Protein AF-0000000077104329 (afdb_homodimer)

Organism: NCBI:txid679189

Structure (mmCIF, N/CA/C/O backbone):
data_AF-0000000077104329-model_v1
#
loop_
_entity.id
_entity.type
_entity.pdbx_description
1 polymer '8-oxo-dGTP diphosphatase'
#
loop_
_atom_site.group_PDB
_atom_site.id
_atom_site.type_symbol
_atom_site.label_atom_id
_atom_site.label_alt_id
_atom_site.label_comp_id
_atom_site.label_asym_id
_atom_site.label_entity_id
_atom_site.label_seq_id
_atom_site.pdbx_PDB_ins_code
_atom_site.Cartn_x
_atom_site.Cartn_y
_atom_site.Cartn_z
_atom_site.occupancy
_atom_site.B_iso_or_equiv
_atom_site.auth_seq_id
_atom_site.auth_comp_id
_atom_site.auth_asym_id
_atom_site.auth_atom_id
_atom_site.pdbx_PDB_model_num
ATOM 1 N N . MET A 1 1 ? 31.266 -14.523 -7.828 1 44.5 1 MET A N 1
ATOM 2 C CA . MET A 1 1 ? 30.188 -14.102 -8.719 1 44.5 1 MET A CA 1
ATOM 3 C C . MET A 1 1 ? 28.969 -13.648 -7.918 1 44.5 1 MET A C 1
ATOM 5 O O . MET A 1 1 ? 28.516 -14.352 -7.02 1 44.5 1 MET A O 1
ATOM 9 N N . LYS A 1 2 ? 28.75 -12.43 -7.82 1 55.38 2 LYS A N 1
ATOM 10 C CA . LYS A 1 2 ? 27.672 -11.914 -6.992 1 55.38 2 LYS A CA 1
ATOM 11 C C . LYS A 1 2 ? 26.344 -12.602 -7.32 1 55.38 2 LYS A C 1
ATOM 13 O O . LYS A 1 2 ? 25.922 -12.625 -8.484 1 55.38 2 LYS A O 1
ATOM 18 N N . THR A 1 3 ? 25.938 -13.648 -6.594 1 67.44 3 THR A N 1
ATOM 19 C CA . THR A 1 3 ? 24.719 -14.391 -6.883 1 67.44 3 THR A CA 1
ATOM 20 C C . THR A 1 3 ? 23.547 -13.438 -7.051 1 67.44 3 THR A C 1
ATOM 22 O O . THR A 1 3 ? 23.297 -12.578 -6.203 1 67.44 3 THR A O 1
ATOM 25 N N . GLU A 1 4 ? 22.984 -13.367 -8.242 1 84.19 4 GLU A N 1
ATOM 26 C CA . GLU A 1 4 ? 21.875 -12.508 -8.609 1 84.19 4 GLU A CA 1
ATOM 27 C C . GLU A 1 4 ? 20.594 -12.906 -7.863 1 84.19 4 GLU A C 1
ATOM 29 O O . GLU A 1 4 ? 20.297 -14.094 -7.734 1 84.19 4 GLU A O 1
ATOM 34 N N . VAL A 1 5 ? 20.047 -12.016 -7.066 1 88.69 5 VAL A N 1
ATOM 35 C CA . VAL A 1 5 ? 18.812 -12.297 -6.348 1 88.69 5 VAL A CA 1
ATOM 36 C C . VAL A 1 5 ? 17.625 -11.75 -7.141 1 88.69 5 VAL A C 1
ATOM 38 O O . VAL A 1 5 ? 17.578 -10.562 -7.465 1 88.69 5 VAL A O 1
ATOM 41 N N . THR A 1 6 ? 16.781 -12.633 -7.57 1 94 6 THR A N 1
ATOM 42 C CA . THR A 1 6 ? 15.508 -12.242 -8.164 1 94 6 THR A CA 1
ATOM 43 C C . THR A 1 6 ? 14.469 -11.969 -7.086 1 94 6 THR A C 1
ATOM 45 O O . THR A 1 6 ? 14.195 -12.828 -6.246 1 94 6 THR A O 1
ATOM 48 N N . ARG A 1 7 ? 13.914 -10.734 -7.051 1 96.25 7 ARG A N 1
ATOM 49 C CA . ARG A 1 7 ? 12.898 -10.359 -6.074 1 96.25 7 ARG A CA 1
ATOM 50 C C . ARG A 1 7 ? 11.5 -10.508 -6.664 1 96.25 7 ARG A C 1
ATOM 52 O O . ARG A 1 7 ? 11.227 -10.023 -7.762 1 96.25 7 ARG A O 1
ATOM 59 N N . VAL A 1 8 ? 10.688 -11.258 -5.953 1 96.88 8 VAL A N 1
ATOM 60 C CA . VAL A 1 8 ? 9.297 -11.469 -6.328 1 96.88 8 VAL A CA 1
ATOM 61 C C . VAL A 1 8 ? 8.383 -11.023 -5.188 1 96.88 8 VAL A C 1
ATOM 63 O O . VAL A 1 8 ? 8.695 -11.219 -4.016 1 96.88 8 VAL A O 1
ATOM 66 N N . VAL A 1 9 ? 7.281 -10.359 -5.578 1 98.12 9 VAL A N 1
ATOM 67 C CA . VAL A 1 9 ? 6.328 -9.906 -4.57 1 98.12 9 VAL A CA 1
ATOM 68 C C . VAL A 1 9 ? 4.973 -10.57 -4.809 1 98.12 9 VAL A C 1
ATOM 70 O O . VAL A 1 9 ? 4.609 -10.867 -5.949 1 98.12 9 VAL A O 1
ATOM 73 N N . ALA A 1 10 ? 4.309 -10.82 -3.697 1 97.75 10 ALA A N 1
ATOM 74 C CA . ALA A 1 10 ? 2.977 -11.422 -3.723 1 97.75 10 ALA A CA 1
ATOM 75 C C . ALA A 1 10 ? 1.981 -10.594 -2.92 1 97.75 10 ALA A C 1
ATOM 77 O O . ALA A 1 10 ? 2.297 -10.117 -1.823 1 97.75 10 ALA A O 1
ATOM 78 N N . ALA A 1 11 ? 0.843 -10.352 -3.504 1 98.44 11 ALA A N 1
ATOM 79 C CA . ALA A 1 11 ? -0.249 -9.664 -2.82 1 98.44 11 ALA A CA 1
ATOM 80 C C . ALA A 1 11 ? -1.206 -10.664 -2.174 1 98.44 11 ALA A C 1
ATOM 82 O O . ALA A 1 11 ? -1.9 -11.406 -2.869 1 98.44 11 ALA A O 1
ATOM 83 N N . VAL A 1 12 ? -1.239 -10.68 -0.906 1 97.56 12 VAL A N 1
ATOM 84 C CA . VAL A 1 12 ? -2.256 -11.422 -0.172 1 97.56 12 VAL A CA 1
ATOM 85 C C . VAL A 1 12 ? -3.453 -10.523 0.116 1 97.56 12 VAL A C 1
ATOM 87 O O . VAL A 1 12 ? -3.494 -9.844 1.145 1 97.56 12 VAL A O 1
ATOM 90 N N . VAL A 1 13 ? -4.395 -10.539 -0.82 1 98.31 13 VAL A N 1
ATOM 91 C CA . VAL A 1 13 ? -5.527 -9.617 -0.768 1 98.31 13 VAL A CA 1
ATOM 92 C C . VAL A 1 13 ? -6.617 -10.195 0.13 1 98.31 13 VAL A C 1
ATOM 94 O O . VAL A 1 13 ? -7.117 -11.297 -0.116 1 98.31 13 VAL A O 1
ATOM 97 N N . GLN A 1 14 ? -6.898 -9.422 1.089 1 97.38 14 GLN A N 1
ATOM 98 C CA . GLN A 1 14 ? -7.895 -9.859 2.064 1 97.38 14 GLN A CA 1
ATOM 99 C C . GLN A 1 14 ? -9.195 -9.078 1.907 1 97.38 14 GLN A C 1
ATOM 101 O O . GLN A 1 14 ? -9.18 -7.867 1.676 1 97.38 14 GLN A O 1
ATOM 106 N N . ARG A 1 15 ? -10.312 -9.719 1.926 1 96.31 15 ARG A N 1
ATOM 107 C CA . ARG A 1 15 ? -11.664 -9.18 2.012 1 96.31 15 ARG A CA 1
ATOM 108 C C . ARG A 1 15 ? -12.477 -9.906 3.082 1 96.31 15 ARG A C 1
ATOM 110 O O . ARG A 1 15 ? -12.883 -11.055 2.887 1 96.31 15 ARG A O 1
ATOM 117 N N . GLY A 1 16 ? -12.711 -9.117 4.16 1 93.56 16 GLY A N 1
ATOM 118 C CA . GLY A 1 16 ? -13.266 -9.828 5.297 1 93.56 16 GLY A CA 1
ATOM 119 C C . GLY A 1 16 ? -12.344 -10.914 5.824 1 93.56 16 GLY A C 1
ATOM 120 O O . GLY A 1 16 ? -11.188 -10.648 6.156 1 93.56 16 GLY A O 1
ATOM 121 N N . LYS A 1 17 ? -12.883 -12.133 5.875 1 94.5 17 LYS A N 1
ATOM 122 C CA . LYS A 1 17 ? -12.078 -13.234 6.387 1 94.5 17 LYS A CA 1
ATOM 123 C C . LYS A 1 17 ? -11.602 -14.141 5.254 1 94.5 17 LYS A C 1
ATOM 125 O O . LYS A 1 17 ? -11.219 -15.289 5.488 1 94.5 17 LYS A O 1
ATOM 130 N N . ARG A 1 18 ? -11.625 -13.648 4.102 1 97.19 18 ARG A N 1
ATOM 131 C CA . ARG A 1 18 ? -11.25 -14.461 2.949 1 97.19 18 ARG A CA 1
ATOM 132 C C . ARG A 1 18 ? -10.078 -13.836 2.199 1 97.19 18 ARG A C 1
ATOM 134 O O . ARG A 1 18 ? -9.875 -12.625 2.256 1 97.19 18 ARG A O 1
ATOM 141 N N . TYR A 1 19 ? -9.414 -14.656 1.475 1 97.94 19 TYR A N 1
ATOM 142 C CA . TYR A 1 19 ? -8.227 -14.258 0.732 1 97.94 19 TYR A CA 1
ATOM 143 C C . TYR A 1 19 ? -8.344 -14.648 -0.736 1 97.94 19 TYR A C 1
ATOM 145 O O . TYR A 1 19 ? -8.844 -15.727 -1.059 1 97.94 19 TYR A O 1
ATOM 153 N N . LEU A 1 20 ? -7.805 -13.781 -1.564 1 98.25 20 LEU A N 1
ATOM 154 C CA . LEU A 1 20 ? -7.879 -13.984 -3.006 1 98.25 20 LEU A CA 1
ATOM 155 C C . LEU A 1 20 ? -6.805 -14.969 -3.467 1 98.25 20 LEU A C 1
ATOM 157 O O . LEU A 1 20 ? -5.625 -14.805 -3.146 1 98.25 20 LEU A O 1
ATOM 161 N N . CYS A 1 21 ? -7.234 -16.031 -4.156 1 97.81 21 CYS A N 1
ATOM 162 C CA . CYS A 1 21 ? -6.359 -17.016 -4.777 1 97.81 21 CYS A CA 1
ATOM 163 C C . CYS A 1 21 ? -6.555 -17.031 -6.289 1 97.81 21 CYS A C 1
ATOM 165 O O . CYS A 1 21 ? -7.688 -17.109 -6.773 1 97.81 21 CYS A O 1
ATOM 167 N N . MET A 1 22 ? -5.441 -17.016 -7.012 1 97 22 MET A N 1
ATOM 168 C CA . MET A 1 22 ? -5.508 -17 -8.469 1 97 22 MET A CA 1
ATOM 169 C C . MET A 1 22 ? -4.941 -18.297 -9.055 1 97 22 MET A C 1
ATOM 171 O O . MET A 1 22 ? -3.99 -18.859 -8.516 1 97 22 MET A O 1
ATOM 175 N N . GLN A 1 23 ? -5.574 -18.656 -10.172 1 95.12 23 GLN A N 1
ATOM 176 C CA . GLN A 1 23 ? -5.094 -19.844 -10.844 1 95.12 23 GLN A CA 1
ATOM 177 C C . GLN A 1 23 ? -4.379 -19.5 -12.148 1 95.12 23 GLN A C 1
ATOM 179 O O . GLN A 1 23 ? -4.953 -18.844 -13.016 1 95.12 23 GLN A O 1
ATOM 184 N N . ARG A 1 24 ? -3.193 -19.953 -12.203 1 88.75 24 ARG A N 1
ATOM 185 C CA . ARG A 1 24 ? -2.395 -19.688 -13.391 1 88.75 24 ARG A CA 1
ATOM 186 C C . ARG A 1 24 ? -2.898 -20.5 -14.586 1 88.75 24 ARG A C 1
ATOM 188 O O . ARG A 1 24 ? -3.33 -21.641 -14.43 1 88.75 24 ARG A O 1
ATOM 195 N N . GLY A 1 25 ? -2.975 -19.766 -15.781 1 78.56 25 GLY A N 1
ATOM 196 C CA . GLY A 1 25 ? -3.395 -20.453 -16.984 1 78.56 25 GLY A CA 1
ATOM 197 C C . GLY A 1 25 ? -2.408 -21.516 -17.453 1 78.56 25 GLY A C 1
ATOM 198 O O . GLY A 1 25 ? -1.332 -21.656 -16.859 1 78.56 25 GLY A O 1
ATOM 199 N N . ARG A 1 26 ? -2.996 -22.438 -18.375 1 62.31 26 ARG A N 1
ATOM 200 C CA . ARG A 1 26 ? -2.234 -23.547 -18.938 1 62.31 26 ARG A CA 1
ATOM 201 C C . ARG A 1 26 ? -1.022 -23.031 -19.719 1 62.31 26 ARG A C 1
ATOM 203 O O . ARG A 1 26 ? -1.14 -22.125 -20.531 1 62.31 26 ARG A O 1
ATOM 210 N N . SER A 1 27 ? 0.159 -22.906 -19 1 55.34 27 SER A N 1
ATOM 211 C CA . SER A 1 27 ? 1.287 -22.75 -19.922 1 55.34 27 SER A CA 1
ATOM 212 C C . SER A 1 27 ? 1.277 -23.844 -20.984 1 55.34 27 SER A C 1
ATOM 214 O O . SER A 1 27 ? 0.596 -24.859 -20.844 1 55.34 27 SER A O 1
ATOM 216 N N . GLN A 1 28 ? 1.869 -23.594 -22.188 1 49.66 28 GLN A N 1
ATOM 217 C CA . GLN A 1 28 ? 2.033 -24.594 -23.234 1 49.66 28 GLN A CA 1
ATOM 218 C C . GLN A 1 28 ? 2.299 -25.984 -22.641 1 49.66 28 GLN A C 1
ATOM 220 O O . GLN A 1 28 ? 2.18 -27 -23.328 1 49.66 28 GLN A O 1
ATOM 225 N N . TYR A 1 29 ? 3.031 -26.016 -21.516 1 48.47 29 TYR A N 1
ATOM 226 C CA . TYR A 1 29 ? 3.4 -27.344 -21.031 1 48.47 29 TYR A CA 1
ATOM 227 C C . TYR A 1 29 ? 2.408 -27.844 -20 1 48.47 29 TYR A C 1
ATOM 229 O O . TYR A 1 29 ? 2.098 -27.141 -19.031 1 48.47 29 TYR A O 1
ATOM 237 N N . SER A 1 30 ? 1.713 -28.875 -20.141 1 51.31 30 SER A N 1
ATOM 238 C CA . SER A 1 30 ? 0.554 -29.562 -19.578 1 51.31 30 SER A CA 1
ATOM 239 C C . SER A 1 30 ? 0.688 -29.703 -18.062 1 51.31 30 SER A C 1
ATOM 241 O O . SER A 1 30 ? -0.292 -29.547 -17.328 1 51.31 30 SER A O 1
ATOM 243 N N . TYR A 1 31 ? 1.823 -30.188 -17.531 1 50.75 31 TYR A N 1
ATOM 244 C CA . TYR A 1 31 ? 1.944 -30.75 -16.188 1 50.75 31 TYR A CA 1
ATOM 245 C C . TYR A 1 31 ? 1.95 -29.656 -15.141 1 50.75 31 TYR A C 1
ATOM 247 O O . TYR A 1 31 ? 1.718 -29.906 -13.961 1 50.75 31 TYR A O 1
ATOM 255 N N . LEU A 1 32 ? 2.492 -28.484 -15.367 1 52.5 32 LEU A N 1
ATOM 256 C CA . LEU A 1 32 ? 2.57 -27.375 -14.438 1 52.5 32 LEU A CA 1
ATOM 257 C C . LEU A 1 32 ? 1.279 -26.562 -14.461 1 52.5 32 LEU A C 1
ATOM 259 O O . LEU A 1 32 ? 1.195 -25.5 -13.82 1 52.5 32 LEU A O 1
ATOM 263 N N . SER A 1 33 ? 0.389 -26.906 -15.266 1 58.5 33 SER A N 1
ATOM 264 C CA . SER A 1 33 ? -0.888 -26.297 -15.641 1 58.5 33 SER A CA 1
ATOM 265 C C . SER A 1 33 ? -1.889 -26.375 -14.492 1 58.5 33 SER A C 1
ATOM 267 O O . SER A 1 33 ? -1.945 -27.359 -13.766 1 58.5 33 SER A O 1
ATOM 269 N N . GLU A 1 34 ? -2.203 -25.25 -13.883 1 77.12 34 GLU A N 1
ATOM 270 C CA . GLU A 1 34 ? -3.426 -24.938 -13.156 1 77.12 34 GLU A CA 1
ATOM 271 C C . GLU A 1 34 ? -3.146 -24.75 -11.664 1 77.12 34 GLU A C 1
ATOM 273 O O . GLU A 1 34 ? -3.959 -25.125 -10.82 1 77.12 34 GLU A O 1
ATOM 278 N N . HIS A 1 35 ? -1.731 -24.375 -11.352 1 90.88 35 HIS A N 1
ATOM 279 C CA . HIS A 1 35 ? -1.49 -24.109 -9.938 1 90.88 35 HIS A CA 1
ATOM 280 C C . HIS A 1 35 ? -2.098 -22.781 -9.516 1 90.88 35 HIS A C 1
ATOM 282 O O . HIS A 1 35 ? -2.242 -21.859 -10.344 1 90.88 35 HIS A O 1
ATOM 288 N N . TRP A 1 36 ? -2.402 -22.781 -8.203 1 95.38 36 TRP A N 1
ATOM 289 C CA . TRP A 1 36 ? -2.898 -21.562 -7.59 1 95.38 36 TRP A CA 1
ATOM 290 C C . TRP A 1 36 ? -1.749 -20.734 -7.023 1 95.38 36 TRP A C 1
ATOM 292 O O . TRP A 1 36 ? -0.702 -21.281 -6.668 1 95.38 36 TRP A O 1
ATOM 302 N N . GLU A 1 37 ? -1.882 -19.453 -7.055 1 96.25 37 GLU A N 1
ATOM 303 C CA . GLU A 1 37 ? -0.884 -18.531 -6.516 1 96.25 37 GLU A CA 1
ATOM 304 C C . GLU A 1 37 ? -1.528 -17.219 -6.062 1 96.25 37 GLU A C 1
ATOM 306 O O . GLU A 1 37 ? -2.664 -16.922 -6.434 1 96.25 37 GLU A O 1
ATOM 311 N N . PHE A 1 38 ? -0.822 -16.547 -5.18 1 97.19 38 PHE A N 1
ATOM 312 C CA . PHE A 1 38 ? -1.175 -15.148 -4.945 1 97.19 38 PHE A CA 1
ATOM 313 C C . PHE A 1 38 ? -0.736 -14.273 -6.113 1 97.19 38 PHE A C 1
ATOM 315 O O . PHE A 1 38 ? 0.342 -14.477 -6.676 1 97.19 38 PHE A O 1
ATOM 322 N N . PRO A 1 39 ? -1.605 -13.336 -6.477 1 97.69 39 PRO A N 1
ATOM 323 C CA . PRO A 1 39 ? -1.176 -12.445 -7.562 1 97.69 39 PRO A CA 1
ATOM 324 C C . PRO A 1 39 ? 0.059 -11.625 -7.195 1 97.69 39 PRO A C 1
ATOM 326 O 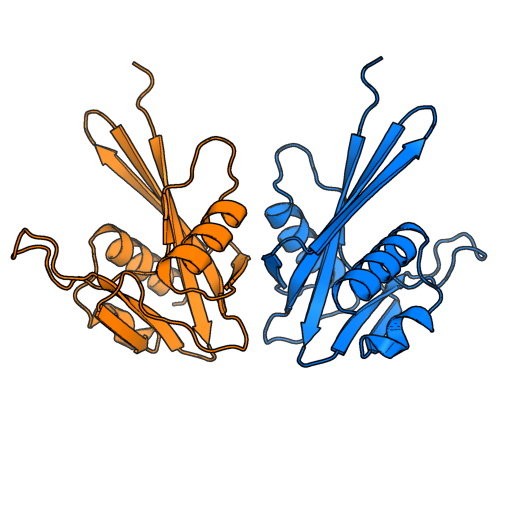O . PRO A 1 39 ? 0.263 -11.297 -6.023 1 97.69 39 PRO A O 1
ATOM 329 N N . GLY A 1 40 ? 0.807 -11.227 -8.117 1 97.5 40 GLY A N 1
ATOM 330 C CA . GLY A 1 40 ? 2.078 -10.531 -7.977 1 97.5 40 GLY A CA 1
ATOM 331 C C . GLY A 1 40 ? 3.055 -10.852 -9.094 1 97.5 40 GLY A C 1
ATOM 332 O O . GLY A 1 40 ? 2.646 -11.211 -10.203 1 97.5 40 GLY A O 1
ATOM 333 N N . GLY A 1 41 ? 4.387 -10.594 -8.812 1 96.69 41 GLY A N 1
ATOM 334 C CA . GLY A 1 41 ? 5.379 -10.852 -9.844 1 96.69 41 GLY A CA 1
ATOM 335 C C . GLY A 1 41 ? 6.754 -10.312 -9.5 1 96.69 41 GLY A C 1
ATOM 336 O O . GLY A 1 41 ? 7.027 -9.992 -8.336 1 96.69 41 GLY A O 1
ATOM 337 N N . LYS A 1 42 ? 7.531 -10.297 -10.555 1 97.06 42 LYS A N 1
ATOM 338 C CA . LYS A 1 42 ? 8.922 -9.891 -10.367 1 97.06 42 LYS A CA 1
ATOM 339 C C . LYS A 1 42 ? 9.023 -8.383 -10.156 1 97.06 42 LYS A C 1
ATOM 341 O O . LYS A 1 42 ? 8.328 -7.605 -10.82 1 97.06 42 LYS A O 1
ATOM 346 N N . VAL A 1 43 ? 9.945 -8.016 -9.211 1 97.75 43 VAL A N 1
ATOM 347 C CA . VAL A 1 43 ? 10.281 -6.605 -9.023 1 97.75 43 VAL A CA 1
ATOM 348 C C . VAL A 1 43 ? 11.289 -6.164 -10.07 1 97.75 43 VAL A C 1
ATOM 350 O O . VAL A 1 43 ? 12.336 -6.797 -10.242 1 97.75 43 VAL A O 1
ATOM 353 N N . GLU A 1 44 ? 11.016 -5.102 -10.797 1 97.25 44 GLU A N 1
ATOM 354 C CA . GLU A 1 44 ? 11.938 -4.574 -11.805 1 97.25 44 GLU A CA 1
ATOM 355 C C . GLU A 1 44 ? 13.031 -3.732 -11.156 1 97.25 44 GLU A C 1
ATOM 357 O O . GLU A 1 44 ? 12.898 -3.309 -10.008 1 97.25 44 GLU A O 1
ATOM 362 N N . GLU A 1 45 ? 14.023 -3.545 -11.914 1 94.88 45 GLU A N 1
ATOM 363 C CA . GLU A 1 45 ? 15.133 -2.738 -11.414 1 94.88 45 GLU A CA 1
ATOM 364 C C . GLU A 1 45 ? 14.672 -1.323 -11.07 1 94.88 45 GLU A C 1
ATOM 366 O O . GLU A 1 45 ? 13.977 -0.684 -11.859 1 94.88 45 GLU A O 1
ATOM 371 N N . GLY A 1 46 ? 15.016 -0.78 -9.82 1 93.19 46 GLY A N 1
ATOM 372 C CA . GLY A 1 46 ? 14.695 0.579 -9.414 1 93.19 46 GLY A CA 1
ATOM 373 C C . GLY A 1 46 ? 13.305 0.707 -8.805 1 93.19 46 GLY A C 1
ATOM 374 O O . GLY A 1 46 ? 12.922 1.785 -8.352 1 93.19 46 GLY A O 1
ATOM 375 N N . GLU A 1 47 ? 12.602 -0.412 -8.742 1 94.81 47 GLU A N 1
ATOM 376 C CA . GLU A 1 47 ? 11.227 -0.433 -8.266 1 94.81 47 GLU A CA 1
ATOM 377 C C . GLU A 1 47 ? 11.148 -0.922 -6.82 1 94.81 47 GLU A C 1
ATOM 379 O O . GLU A 1 47 ? 11.859 -1.854 -6.438 1 94.81 47 GLU A O 1
ATOM 384 N N . SER A 1 48 ? 10.359 -0.196 -5.973 1 96.94 48 SER A N 1
ATOM 385 C CA . SER A 1 48 ? 10.055 -0.746 -4.656 1 96.94 48 SER A CA 1
ATOM 386 C C . SER A 1 48 ? 9.094 -1.924 -4.754 1 96.94 48 SER A C 1
ATOM 388 O O . SER A 1 48 ? 8.453 -2.121 -5.789 1 96.94 48 SER A O 1
ATOM 390 N N . ASP A 1 49 ? 9.008 -2.719 -3.672 1 98.31 49 ASP A N 1
ATOM 391 C CA . ASP A 1 49 ? 8.031 -3.803 -3.627 1 98.31 49 ASP A CA 1
ATOM 392 C C . ASP A 1 49 ? 6.621 -3.277 -3.855 1 98.31 49 ASP A C 1
ATOM 394 O O . ASP A 1 49 ? 5.836 -3.887 -4.586 1 98.31 49 ASP A O 1
ATOM 398 N N . HIS A 1 50 ? 6.379 -2.18 -3.281 1 98.75 50 HIS A N 1
ATOM 399 C CA . HIS A 1 50 ? 5.078 -1.54 -3.422 1 98.75 50 HIS A CA 1
ATOM 400 C C . HIS A 1 50 ? 4.797 -1.183 -4.879 1 98.75 50 HIS A C 1
ATOM 402 O O . HIS A 1 50 ? 3.723 -1.495 -5.402 1 98.75 50 HIS A O 1
ATOM 408 N N . GLU A 1 51 ? 5.715 -0.514 -5.504 1 98.12 51 GLU A N 1
ATOM 409 C CA . GLU A 1 51 ? 5.539 -0.132 -6.898 1 98.12 51 GLU A CA 1
ATOM 410 C C . GLU A 1 51 ? 5.312 -1.356 -7.781 1 98.12 51 GLU A C 1
ATOM 412 O O . GLU A 1 51 ? 4.48 -1.328 -8.695 1 98.12 51 GLU A O 1
ATOM 417 N N . ALA A 1 52 ? 6.035 -2.398 -7.504 1 98.56 52 ALA A N 1
ATOM 418 C CA . ALA A 1 52 ? 5.898 -3.637 -8.266 1 98.56 52 ALA A CA 1
ATOM 419 C C . ALA A 1 52 ? 4.496 -4.223 -8.109 1 98.56 52 ALA A C 1
ATOM 421 O O . ALA A 1 52 ? 3.869 -4.621 -9.094 1 98.56 52 ALA A O 1
ATOM 422 N N . LEU A 1 53 ? 3.98 -4.246 -6.871 1 98.69 53 LEU A N 1
ATOM 423 C CA . LEU A 1 53 ? 2.664 -4.824 -6.625 1 98.69 53 LEU A CA 1
ATOM 424 C C . LEU A 1 53 ? 1.576 -4.016 -7.324 1 98.69 53 LEU A C 1
ATOM 426 O O . LEU A 1 53 ? 0.686 -4.582 -7.957 1 98.69 53 LEU A O 1
ATOM 430 N N . VAL A 1 54 ? 1.683 -2.719 -7.191 1 98.62 54 VAL A N 1
ATOM 431 C CA . VAL A 1 54 ? 0.691 -1.854 -7.824 1 98.62 54 VAL A CA 1
ATOM 432 C C . VAL A 1 54 ? 0.711 -2.066 -9.336 1 98.62 54 VAL A C 1
ATOM 434 O O . VAL A 1 54 ? -0.341 -2.207 -9.969 1 98.62 54 VAL A O 1
ATOM 437 N N . ARG A 1 55 ? 1.874 -2.123 -9.898 1 98.31 55 ARG A N 1
ATOM 438 C CA . ARG A 1 55 ? 2.008 -2.328 -11.336 1 98.31 55 ARG A CA 1
ATOM 439 C C . ARG A 1 55 ? 1.512 -3.713 -11.742 1 98.31 55 ARG A C 1
ATOM 441 O O . ARG A 1 55 ? 0.703 -3.844 -12.664 1 98.31 55 ARG A O 1
ATOM 448 N N . GLU A 1 56 ? 1.948 -4.766 -11.094 1 98.38 56 GLU A N 1
ATOM 449 C CA . GLU A 1 56 ? 1.636 -6.152 -11.438 1 98.38 56 GLU A CA 1
ATOM 450 C C . GLU A 1 56 ? 0.137 -6.418 -11.344 1 98.38 56 GLU A C 1
ATOM 452 O O . GLU A 1 56 ? -0.437 -7.09 -12.203 1 98.38 56 GLU A O 1
ATOM 457 N N . ILE A 1 57 ? -0.475 -5.953 -10.312 1 98.44 57 ILE A N 1
ATOM 458 C CA . ILE A 1 57 ? -1.902 -6.195 -10.133 1 98.44 57 ILE A CA 1
ATOM 459 C C . ILE A 1 57 ? -2.689 -5.48 -11.234 1 98.44 57 ILE A C 1
ATOM 461 O O . ILE A 1 57 ? -3.672 -6.016 -11.75 1 98.44 57 ILE A O 1
ATOM 465 N N . LYS A 1 58 ? -2.23 -4.266 -11.555 1 98.19 58 LYS A N 1
ATOM 466 C CA . LYS A 1 58 ? -2.863 -3.57 -12.672 1 98.19 58 LYS A CA 1
ATOM 467 C C . LYS A 1 58 ? -2.715 -4.363 -13.969 1 98.19 58 LYS A C 1
ATOM 469 O O . LYS A 1 58 ? -3.676 -4.504 -14.727 1 98.19 58 LYS A O 1
ATOM 474 N N . GLU A 1 59 ? -1.566 -4.902 -14.234 1 97.69 59 GLU A N 1
ATOM 475 C CA . GLU A 1 59 ? -1.276 -5.648 -15.453 1 97.69 59 GLU A CA 1
ATOM 476 C C . GLU A 1 59 ? -2.039 -6.969 -15.492 1 97.69 59 GLU A C 1
ATOM 478 O O . GLU A 1 59 ? -2.59 -7.352 -16.531 1 97.69 59 GLU A O 1
ATOM 483 N N . GLU A 1 60 ? -2.105 -7.68 -14.391 1 97.19 60 GLU A N 1
ATOM 484 C CA . GLU A 1 60 ? -2.646 -9.031 -14.352 1 97.19 60 GLU A CA 1
ATOM 485 C C . GLU A 1 60 ? -4.168 -9.016 -14.219 1 97.19 60 GLU A C 1
ATOM 487 O O . GLU A 1 60 ? -4.844 -9.961 -14.641 1 97.19 60 GLU A O 1
ATOM 492 N N . MET A 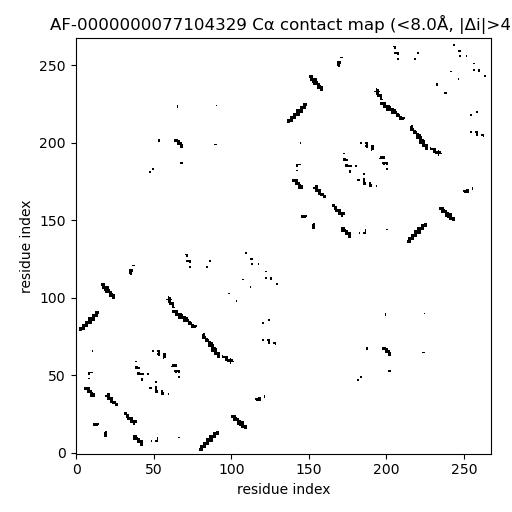1 61 ? -4.734 -7.922 -13.641 1 97.69 61 MET A N 1
ATOM 493 C CA . MET A 1 61 ? -6.125 -7.988 -13.203 1 97.69 61 MET A CA 1
ATOM 494 C C . MET A 1 61 ? -6.859 -6.695 -13.531 1 97.69 61 MET A C 1
ATOM 496 O O . MET A 1 61 ? -8.055 -6.574 -13.258 1 97.69 61 MET A O 1
ATOM 500 N N . ASP A 1 62 ? -6.191 -5.672 -14.141 1 98.12 62 ASP A N 1
ATOM 501 C CA . ASP A 1 62 ? -6.789 -4.355 -14.328 1 98.12 62 ASP A CA 1
ATOM 502 C C . ASP A 1 62 ? -7.504 -3.893 -13.055 1 98.12 62 ASP A C 1
ATOM 504 O O . ASP A 1 62 ? -8.656 -3.455 -13.109 1 98.12 62 ASP A O 1
ATOM 508 N N . TRP A 1 63 ? -6.855 -4.012 -11.938 1 97.81 63 TRP A N 1
ATOM 509 C CA . TRP A 1 63 ? -7.426 -3.777 -10.617 1 97.81 63 TRP A CA 1
ATOM 510 C C . TRP A 1 63 ? -6.504 -2.898 -9.773 1 97.81 63 TRP A C 1
ATOM 512 O O . TRP A 1 63 ? -5.281 -2.963 -9.914 1 97.81 63 TRP A O 1
ATOM 522 N N . ASP A 1 64 ? -7.086 -2.033 -8.977 1 97.62 64 ASP A N 1
ATOM 523 C CA . ASP A 1 64 ? -6.293 -1.302 -7.992 1 97.62 64 ASP A CA 1
ATOM 524 C C . ASP A 1 64 ? -6.035 -2.154 -6.754 1 97.62 64 ASP A C 1
ATOM 526 O O . ASP A 1 64 ? -6.926 -2.869 -6.289 1 97.62 64 ASP A O 1
ATOM 530 N N . VAL A 1 65 ? -4.848 -2.057 -6.289 1 98.69 65 VAL A N 1
ATOM 531 C CA . VAL A 1 65 ? -4.508 -2.768 -5.062 1 98.69 65 VAL A CA 1
ATOM 532 C C . VAL A 1 65 ? -3.93 -1.79 -4.039 1 98.69 65 VAL A C 1
ATOM 534 O O . VAL A 1 65 ? -3.262 -0.821 -4.406 1 98.69 65 VAL A O 1
ATOM 537 N N . PHE A 1 66 ? -4.25 -2.002 -2.785 1 98.88 66 PHE A N 1
ATOM 538 C CA . PHE A 1 66 ? -3.717 -1.277 -1.639 1 98.88 66 PHE A CA 1
ATOM 539 C C . PHE A 1 66 ? -2.834 -2.184 -0.789 1 98.88 66 PHE A C 1
ATOM 541 O O . PHE A 1 66 ? -3.293 -3.209 -0.282 1 98.88 66 PHE A O 1
ATOM 548 N N . VAL A 1 67 ? -1.586 -1.777 -0.628 1 98.88 67 VAL A N 1
ATOM 549 C CA . VAL A 1 67 ? -0.567 -2.648 -0.052 1 98.88 67 VAL A CA 1
ATOM 550 C C . VAL A 1 67 ? -0.352 -2.289 1.417 1 98.88 67 VAL A C 1
ATOM 552 O O . VAL A 1 67 ? -0.065 -1.136 1.745 1 98.88 67 VAL A O 1
ATOM 555 N N . GLY A 1 68 ? -0.537 -3.289 2.32 1 98.44 68 GLY A N 1
ATOM 556 C CA . GLY A 1 68 ? -0.328 -3.109 3.748 1 98.44 68 GLY A CA 1
ATOM 557 C C . GLY A 1 68 ? 1.021 -3.615 4.223 1 98.44 68 GLY A C 1
ATOM 558 O O . GLY A 1 68 ? 2.023 -3.48 3.518 1 98.44 68 GLY A O 1
ATOM 559 N N . ARG A 1 69 ? 1.057 -4.07 5.371 1 96.69 69 ARG A N 1
ATOM 560 C CA . ARG A 1 69 ? 2.309 -4.48 5.996 1 96.69 69 ARG A CA 1
ATOM 561 C C . ARG A 1 69 ? 2.859 -5.742 5.34 1 96.69 69 ARG A C 1
ATOM 563 O O . ARG A 1 69 ? 2.098 -6.559 4.812 1 96.69 69 ARG A O 1
ATOM 570 N N . LYS A 1 70 ? 4.168 -5.922 5.441 1 96.38 70 LYS A N 1
ATOM 571 C CA . LYS A 1 70 ? 4.832 -7.168 5.07 1 96.38 70 LYS A CA 1
ATOM 572 C C . LYS A 1 70 ? 4.434 -8.305 6.016 1 96.38 70 LYS A C 1
ATOM 574 O O . LYS A 1 70 ? 4.41 -8.125 7.234 1 96.38 70 LYS A O 1
ATOM 579 N N . ILE A 1 71 ? 4.09 -9.438 5.383 1 93.88 71 ILE A N 1
ATOM 580 C CA . ILE A 1 71 ? 3.631 -10.5 6.27 1 93.88 71 ILE A CA 1
ATOM 581 C C . ILE A 1 71 ? 4.586 -11.688 6.191 1 93.88 71 ILE A C 1
ATOM 583 O O . ILE A 1 71 ? 4.457 -12.648 6.957 1 93.88 71 ILE A O 1
ATOM 587 N N . GLY A 1 72 ? 5.445 -11.664 5.234 1 92.44 72 GLY A N 1
ATOM 588 C CA . GLY A 1 72 ? 6.422 -12.742 5.176 1 92.44 72 GLY A CA 1
ATOM 589 C C . GLY A 1 72 ? 7.371 -12.625 4 1 92.44 72 GLY A C 1
ATOM 590 O O . GLY A 1 72 ? 7.094 -11.906 3.041 1 92.44 72 GLY A O 1
ATOM 591 N N . GLU A 1 73 ? 8.516 -13.312 4.215 1 93.62 73 GLU A N 1
ATOM 592 C CA . GLU A 1 73 ? 9.531 -13.406 3.168 1 93.62 73 GLU A CA 1
ATOM 593 C C . GLU A 1 73 ? 10.188 -14.781 3.158 1 93.62 73 GLU A C 1
ATOM 595 O O . GLU A 1 73 ? 10.531 -15.32 4.211 1 93.62 73 GLU A O 1
ATOM 600 N N . VAL A 1 74 ? 10.195 -15.32 1.936 1 91.44 74 VAL A N 1
ATOM 601 C CA . VAL A 1 74 ? 10.828 -16.625 1.749 1 91.44 74 VAL A CA 1
ATOM 602 C C . VAL A 1 74 ? 11.906 -16.516 0.673 1 91.44 74 VAL A C 1
ATOM 604 O O . VAL A 1 74 ? 11.672 -15.945 -0.396 1 91.44 74 VAL A O 1
ATOM 607 N N . THR A 1 75 ? 13.078 -17.062 1.034 1 91.56 75 THR A N 1
ATOM 608 C CA . THR A 1 75 ? 14.164 -17.062 0.065 1 91.56 75 THR A CA 1
ATOM 609 C C . THR A 1 75 ? 14.516 -18.484 -0.356 1 91.56 75 THR A C 1
ATOM 611 O O . THR A 1 75 ? 14.609 -19.375 0.484 1 91.56 75 THR A O 1
ATOM 614 N N . HIS A 1 76 ? 14.562 -18.672 -1.672 1 87.06 76 HIS A N 1
ATOM 615 C CA . HIS A 1 76 ? 14.992 -19.938 -2.244 1 87.06 76 HIS A CA 1
ATOM 616 C C . HIS A 1 76 ? 16.359 -19.812 -2.906 1 87.06 76 HIS A C 1
ATOM 618 O O . HIS A 1 76 ? 16.547 -18.969 -3.781 1 87.06 76 HIS A O 1
ATOM 624 N N . ASP A 1 77 ? 17.234 -20.75 -2.475 1 88.12 77 ASP A N 1
ATOM 625 C CA . ASP A 1 77 ? 18.594 -20.719 -2.979 1 88.12 77 ASP A CA 1
ATOM 626 C C . ASP A 1 77 ? 18.812 -21.781 -4.051 1 88.12 77 ASP A C 1
ATOM 628 O O . ASP A 1 77 ? 18.531 -22.953 -3.826 1 88.12 77 ASP A O 1
ATOM 632 N N . TYR A 1 78 ? 19.109 -21.297 -5.207 1 84.62 78 TYR A N 1
ATOM 633 C CA . TYR A 1 78 ? 19.594 -22.172 -6.281 1 84.62 78 TYR A CA 1
ATOM 634 C C . TYR A 1 78 ? 21.094 -22 -6.488 1 84.62 78 TYR A C 1
ATOM 636 O O . TYR A 1 78 ? 21.672 -21.031 -6.031 1 84.62 78 TYR A O 1
ATOM 644 N N . PRO A 1 79 ? 21.734 -23 -7.082 1 86.31 79 PRO A N 1
ATOM 645 C CA . PRO A 1 79 ? 23.188 -22.938 -7.234 1 86.31 79 PRO A CA 1
ATOM 646 C C . PRO A 1 79 ? 23.656 -21.656 -7.906 1 86.31 79 PRO A C 1
ATOM 648 O O . PRO A 1 79 ? 24.672 -21.078 -7.508 1 86.31 79 PRO A O 1
ATOM 651 N N . ASP A 1 80 ? 22.906 -21.141 -8.836 1 87.81 80 ASP A N 1
ATOM 652 C CA . ASP A 1 80 ? 23.391 -20.031 -9.656 1 87.81 80 ASP A CA 1
ATOM 653 C C . ASP A 1 80 ? 22.609 -18.75 -9.352 1 87.81 80 ASP A C 1
ATOM 655 O O . ASP A 1 80 ? 22.984 -17.656 -9.82 1 87.81 80 ASP A O 1
ATOM 659 N N . PHE A 1 81 ? 21.516 -18.891 -8.656 1 87.25 81 PHE A N 1
ATOM 660 C CA . PHE A 1 81 ? 20.734 -17.688 -8.375 1 87.25 81 PHE A CA 1
ATOM 661 C C . PHE A 1 81 ? 19.844 -17.891 -7.148 1 87.25 81 PHE A C 1
ATOM 663 O O . PHE A 1 81 ? 19.703 -19.016 -6.656 1 87.25 81 PHE A O 1
ATOM 670 N N . LYS A 1 82 ? 19.406 -16.766 -6.59 1 93.06 82 LYS A N 1
ATOM 671 C CA . LYS A 1 82 ? 18.484 -16.75 -5.461 1 93.06 82 LYS A CA 1
ATOM 672 C C . LYS A 1 82 ? 17.172 -16.078 -5.828 1 93.06 82 LYS A C 1
ATOM 674 O O . LYS A 1 82 ? 17.156 -15.141 -6.637 1 93.06 82 LYS A O 1
ATOM 679 N N . VAL A 1 83 ? 16.109 -16.609 -5.309 1 92.19 83 VAL A N 1
ATOM 680 C CA . VAL A 1 83 ? 14.797 -15.992 -5.461 1 92.19 83 VAL A CA 1
ATOM 681 C C . VAL A 1 83 ? 14.227 -15.641 -4.086 1 92.19 83 VAL A C 1
ATOM 683 O O . VAL A 1 83 ? 14.203 -16.484 -3.184 1 92.19 83 VAL A O 1
ATOM 686 N N . SER A 1 84 ? 13.875 -14.367 -3.91 1 95.12 84 SER A N 1
ATOM 687 C CA . SER A 1 84 ? 13.211 -13.922 -2.689 1 95.12 84 SER A CA 1
ATOM 688 C C . SER A 1 84 ? 11.766 -13.508 -2.959 1 95.12 84 SER A C 1
ATOM 690 O O . SER A 1 84 ? 11.508 -12.656 -3.812 1 95.12 84 SER A O 1
ATOM 692 N N . ILE A 1 85 ? 10.859 -14.141 -2.25 1 94.88 85 ILE A N 1
ATOM 693 C CA . ILE A 1 85 ? 9.438 -13.828 -2.379 1 94.88 85 ILE A CA 1
ATOM 694 C C . ILE A 1 85 ? 8.953 -13.109 -1.125 1 94.88 85 ILE A C 1
ATOM 696 O O . ILE A 1 85 ? 9.094 -13.617 -0.012 1 94.88 85 ILE A O 1
ATOM 700 N N . THR A 1 86 ? 8.508 -11.969 -1.292 1 96.69 86 THR A N 1
ATOM 701 C CA . THR A 1 86 ? 7.973 -11.18 -0.193 1 96.69 86 THR A CA 1
ATOM 702 C C . THR A 1 86 ? 6.461 -11.008 -0.34 1 96.69 86 THR A C 1
ATOM 704 O O . THR A 1 86 ? 5.977 -10.609 -1.402 1 96.69 86 THR A O 1
ATOM 707 N N . ALA A 1 87 ? 5.754 -11.352 0.715 1 97.44 87 ALA A N 1
ATOM 708 C CA . ALA A 1 87 ? 4.297 -11.242 0.707 1 97.44 87 ALA A CA 1
ATOM 709 C C . ALA A 1 87 ? 3.83 -10.062 1.553 1 97.44 87 ALA A C 1
ATOM 711 O O . ALA A 1 87 ? 4.379 -9.805 2.627 1 97.44 87 ALA A O 1
ATOM 712 N N . TYR A 1 88 ? 2.836 -9.391 1.057 1 98.06 88 TYR A N 1
ATOM 713 C CA . TYR A 1 88 ? 2.217 -8.266 1.748 1 98.06 88 TYR A CA 1
ATOM 714 C C . TYR A 1 88 ? 0.723 -8.492 1.938 1 98.06 88 TYR A C 1
ATOM 716 O O . TYR A 1 88 ? 0.05 -9.008 1.042 1 98.06 88 TYR A O 1
ATOM 724 N N . LEU A 1 89 ? 0.227 -8.086 3.133 1 97.25 89 LEU A N 1
ATOM 725 C CA . LEU A 1 89 ? -1.22 -7.992 3.295 1 97.25 89 LEU A CA 1
ATOM 726 C C . LEU A 1 89 ? -1.786 -6.84 2.469 1 97.25 89 LEU A C 1
ATOM 728 O O . LEU A 1 89 ? -1.271 -5.723 2.52 1 97.25 89 LEU A O 1
ATOM 732 N N . CYS A 1 90 ? -2.832 -7.148 1.656 1 98.62 90 CYS A N 1
ATOM 733 C CA . CYS A 1 90 ? -3.355 -6.137 0.745 1 98.62 90 CYS A CA 1
ATOM 734 C C . CYS A 1 90 ? -4.875 -6.062 0.825 1 98.62 90 CYS A C 1
ATOM 736 O O . CYS A 1 90 ? -5.52 -6.992 1.314 1 98.62 90 CYS A O 1
ATOM 738 N N . LYS A 1 91 ? -5.375 -4.969 0.382 1 98.56 91 LYS A N 1
ATOM 739 C CA . LYS A 1 91 ? -6.789 -4.777 0.068 1 98.56 91 LYS A CA 1
ATOM 740 C C . LYS A 1 91 ? -6.984 -4.461 -1.412 1 98.56 91 LYS A C 1
ATOM 742 O O . LYS A 1 91 ? -6.094 -3.912 -2.059 1 98.56 91 LYS A O 1
ATOM 747 N N . GLY A 1 92 ? -8.133 -4.883 -1.887 1 97.88 92 GLY A N 1
ATOM 748 C CA . GLY A 1 92 ? -8.445 -4.605 -3.279 1 97.88 92 GLY A CA 1
ATOM 749 C C . GLY A 1 92 ? -9.242 -3.33 -3.471 1 97.88 92 GLY A C 1
ATOM 750 O O . GLY A 1 92 ? -9.852 -2.826 -2.523 1 97.88 92 GLY A O 1
ATOM 751 N N . GLY A 1 93 ? -9.172 -2.84 -4.672 1 96.44 93 GLY A N 1
ATOM 752 C CA . GLY A 1 93 ? -10.008 -1.71 -5.035 1 96.44 93 GLY A CA 1
ATOM 753 C C . GLY A 1 93 ? -11.492 -2.014 -4.934 1 96.44 93 GLY A C 1
ATOM 754 O O . GLY A 1 93 ? -11.883 -3.162 -4.711 1 96.44 93 GLY A O 1
ATOM 755 N N . ASP A 1 94 ? -12.273 -0.969 -5.078 1 94.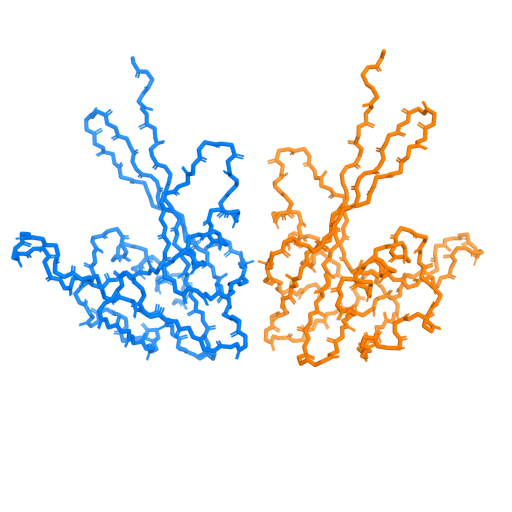31 94 ASP A N 1
ATOM 756 C CA . ASP A 1 94 ? -13.719 -1.104 -4.918 1 94.31 94 ASP A CA 1
ATOM 757 C C . ASP A 1 94 ? -14.367 -1.634 -6.195 1 94.31 94 ASP A C 1
ATOM 759 O O . ASP A 1 94 ? -15.5 -2.121 -6.168 1 94.31 94 ASP A O 1
ATOM 763 N N . GLU A 1 95 ? -13.648 -1.541 -7.281 1 94.88 95 GLU A N 1
ATOM 764 C CA . GLU A 1 95 ? -14.172 -2.021 -8.555 1 94.88 95 GLU A CA 1
ATOM 765 C C . GLU A 1 95 ? -13.875 -3.506 -8.75 1 94.88 95 GLU A C 1
ATOM 767 O O . GLU A 1 95 ? -13.062 -4.082 -8.023 1 94.88 95 GLU A O 1
ATOM 772 N N . ASP A 1 96 ? -14.578 -4.105 -9.727 1 96 96 ASP A N 1
ATOM 773 C CA . ASP A 1 96 ? -14.305 -5.496 -10.078 1 96 96 ASP A CA 1
ATOM 774 C C . ASP A 1 96 ? -12.977 -5.621 -10.812 1 96 96 ASP A C 1
ATOM 776 O O . ASP A 1 96 ? -12.5 -4.66 -11.422 1 96 96 ASP A O 1
ATOM 780 N N . TYR A 1 97 ? -12.414 -6.816 -10.578 1 97.5 97 TYR A N 1
ATOM 781 C CA . TYR A 1 97 ? -11.18 -7.062 -11.32 1 97.5 97 TYR A CA 1
ATOM 782 C C . TYR A 1 97 ? -11.43 -8.016 -12.484 1 97.5 97 TYR A C 1
ATOM 784 O O . TYR A 1 97 ? -12.484 -8.648 -12.562 1 97.5 97 TYR A O 1
ATOM 792 N N . LYS A 1 98 ? -10.43 -8.055 -13.414 1 97.31 98 LYS A N 1
ATOM 793 C CA . LYS A 1 98 ? -10.445 -8.961 -14.562 1 97.31 98 LYS A CA 1
ATOM 794 C C . LYS A 1 98 ? -9.383 -10.039 -14.422 1 97.31 98 LYS A C 1
ATOM 796 O O . LYS A 1 98 ? -8.367 -9.844 -13.75 1 97.31 98 LYS A O 1
ATOM 801 N N . LEU A 1 99 ? -9.625 -11.164 -15.016 1 95.38 99 LEU A N 1
ATOM 802 C CA . LEU A 1 99 ? -8.625 -12.227 -15.102 1 95.38 99 LEU A CA 1
ATOM 803 C C . LEU A 1 99 ? -7.855 -12.133 -16.406 1 95.38 99 LEU A C 1
ATOM 805 O O . LEU A 1 99 ? -8.109 -12.898 -17.344 1 95.38 99 LEU A O 1
ATOM 809 N N . LEU A 1 100 ? -6.82 -11.359 -16.469 1 94.75 100 LEU A N 1
ATOM 810 C CA . LEU A 1 100 ? -6.109 -11.117 -17.719 1 94.75 100 LEU A CA 1
ATOM 811 C C . LEU A 1 100 ? -5.004 -12.141 -17.922 1 94.75 100 LEU A C 1
ATOM 813 O O . LEU A 1 100 ? -4.629 -12.445 -19.062 1 94.75 100 LEU A O 1
ATOM 817 N N . GLU A 1 101 ? -4.43 -12.695 -16.781 1 91.88 101 GLU A N 1
ATOM 818 C CA . GLU A 1 101 ? -3.328 -13.648 -16.859 1 91.88 101 GLU A CA 1
ATOM 819 C C . GLU A 1 101 ? -3.652 -14.93 -16.109 1 91.88 101 GLU A C 1
ATOM 821 O O . GLU A 1 101 ? -2.82 -15.836 -16.031 1 91.88 101 GLU A O 1
ATOM 826 N N . HIS A 1 102 ? -4.777 -14.961 -15.516 1 93.81 102 HIS A N 1
ATOM 827 C CA . HIS A 1 102 ? -5.227 -16.109 -14.742 1 93.81 102 HIS A CA 1
ATOM 828 C C . HIS A 1 102 ? -6.5 -16.703 -15.328 1 93.81 102 HIS A C 1
ATOM 830 O O . HIS A 1 102 ? -7.207 -16.047 -16.094 1 93.81 102 HIS A O 1
ATOM 836 N N . ILE A 1 103 ? -6.77 -17.969 -14.984 1 94 103 ILE A N 1
ATOM 837 C CA . ILE A 1 103 ? -7.902 -18.641 -15.617 1 94 103 ILE A CA 1
ATOM 838 C C . ILE A 1 103 ? -9.031 -18.812 -14.609 1 94 103 ILE A C 1
ATOM 840 O O . ILE A 1 103 ? -10.164 -19.125 -14.977 1 94 103 ILE A O 1
ATOM 844 N N . ASP A 1 104 ? -8.773 -18.688 -13.383 1 94.88 104 ASP A N 1
ATOM 845 C CA . ASP A 1 104 ? -9.766 -18.812 -12.32 1 94.88 104 ASP A CA 1
ATOM 846 C C . ASP A 1 104 ? -9.328 -18.078 -11.062 1 94.88 104 ASP A C 1
ATOM 848 O O . ASP A 1 104 ? -8.172 -17.672 -10.938 1 94.88 104 ASP A O 1
ATOM 852 N N . ASP A 1 105 ? -10.281 -17.766 -10.227 1 96.75 105 ASP A N 1
ATOM 853 C CA . ASP A 1 105 ? -10.016 -17.141 -8.93 1 96.75 105 ASP A CA 1
ATOM 854 C C . ASP A 1 105 ? -10.945 -17.703 -7.852 1 96.75 105 ASP A C 1
ATOM 856 O O . ASP A 1 105 ? -12.039 -18.188 -8.156 1 96.75 105 ASP A O 1
ATOM 860 N N . LYS A 1 106 ? -10.453 -17.672 -6.605 1 97.5 106 LYS A N 1
ATOM 861 C CA . LYS A 1 106 ? -11.25 -18.062 -5.441 1 97.5 106 LYS A CA 1
ATOM 862 C C . LYS A 1 106 ? -10.969 -17.141 -4.258 1 97.5 106 LYS A C 1
ATOM 864 O O . LYS A 1 106 ? -9.844 -16.672 -4.078 1 97.5 106 LYS A O 1
ATOM 869 N N . TRP A 1 107 ? -11.977 -16.906 -3.549 1 98.12 107 TRP A N 1
ATOM 870 C CA . TRP A 1 107 ? -11.852 -16.312 -2.223 1 98.12 107 TRP A CA 1
ATOM 871 C C . TRP A 1 107 ? -12.047 -17.359 -1.134 1 98.12 107 TRP A C 1
ATOM 873 O O . TRP A 1 107 ? -13.141 -17.922 -0.992 1 98.12 107 TRP A O 1
ATOM 883 N N . LEU A 1 108 ? -10.984 -17.609 -0.357 1 97.69 108 LEU A N 1
ATOM 884 C CA . LEU A 1 108 ? -11.047 -18.688 0.622 1 97.69 108 LEU A CA 1
ATOM 885 C C . LEU A 1 108 ? -10.648 -18.188 2.008 1 97.69 108 LEU A C 1
ATOM 887 O O . LEU A 1 108 ? -9.766 -17.344 2.137 1 97.69 108 LEU A O 1
ATOM 891 N N . PRO A 1 109 ? -11.359 -18.766 3.035 1 96.31 109 PRO A N 1
ATOM 892 C CA . PRO A 1 109 ? -10.859 -18.5 4.383 1 96.31 109 PRO A CA 1
ATOM 893 C C . PRO A 1 109 ? -9.5 -19.141 4.652 1 96.31 109 PRO A C 1
ATOM 895 O O . PRO A 1 109 ? -9.062 -20.016 3.906 1 96.31 109 PRO A O 1
ATOM 898 N N . LEU A 1 110 ? -8.945 -18.609 5.68 1 92 110 LEU A N 1
ATOM 899 C CA . LEU A 1 110 ? -7.578 -18.984 6.023 1 92 110 LEU A CA 1
ATOM 900 C C . LEU A 1 110 ? -7.445 -20.5 6.133 1 92 110 LEU A C 1
ATOM 902 O O . LEU A 1 110 ? -6.477 -21.078 5.637 1 92 110 LEU A O 1
ATOM 906 N N . ASP A 1 111 ? -8.359 -21.141 6.711 1 91.12 111 ASP A N 1
ATOM 907 C CA . ASP A 1 111 ? -8.273 -22.562 7.02 1 91.12 111 ASP A CA 1
ATOM 908 C C . ASP A 1 111 ? -8.5 -23.406 5.77 1 91.12 111 ASP A C 1
ATOM 910 O O . ASP A 1 111 ? -8.289 -24.625 5.793 1 91.12 111 ASP A O 1
ATOM 914 N N . GLN A 1 112 ? -8.852 -22.844 4.652 1 95.06 112 GLN A N 1
ATOM 915 C CA . GLN A 1 112 ? -9.102 -23.578 3.422 1 95.06 112 GLN A CA 1
ATOM 916 C C . GLN A 1 112 ? -8.016 -23.328 2.387 1 95.06 112 GLN A C 1
ATOM 918 O O . GLN A 1 112 ? -8.016 -23.922 1.314 1 95.06 112 GLN A O 1
ATOM 923 N N . LEU A 1 113 ? -7.09 -22.5 2.713 1 95.12 113 LEU A N 1
ATOM 924 C CA . LEU A 1 113 ? -6.051 -22.156 1.752 1 95.12 113 LEU A CA 1
ATOM 925 C C . LEU A 1 113 ? -5.23 -23.375 1.366 1 95.12 113 LEU A C 1
ATOM 927 O O . LEU A 1 113 ? -4.867 -23.547 0.2 1 95.12 113 LEU A O 1
ATOM 931 N N . LYS A 1 114 ? -4.977 -24.234 2.271 1 92.44 114 LYS A N 1
ATOM 932 C CA . LYS A 1 114 ? -4.105 -25.375 2.053 1 92.44 114 LYS A CA 1
ATOM 933 C C . LYS A 1 114 ? -4.762 -26.406 1.135 1 92.44 114 LYS A C 1
ATOM 935 O O . LYS A 1 114 ? -4.098 -27.312 0.634 1 92.44 114 LYS A O 1
ATOM 940 N N . SER A 1 115 ? -6.035 -26.234 0.871 1 93.19 115 SER A N 1
ATOM 941 C CA . SER A 1 115 ? -6.789 -27.219 0.093 1 93.19 115 SER A CA 1
ATOM 942 C C . SER A 1 115 ? -6.477 -27.094 -1.396 1 93.19 115 SER A C 1
ATOM 944 O O . SER A 1 115 ? -6.805 -28 -2.178 1 93.19 115 SER A O 1
ATOM 946 N N . LEU A 1 116 ? -5.852 -25.984 -1.801 1 93.62 116 LEU A N 1
ATOM 947 C CA . LEU A 1 116 ? -5.57 -25.766 -3.215 1 93.62 116 LEU A CA 1
ATOM 948 C C . LEU A 1 116 ? -4.191 -26.297 -3.588 1 93.62 116 LEU A C 1
ATOM 950 O O . LEU A 1 116 ? -3.342 -26.484 -2.717 1 93.62 116 LEU A O 1
ATOM 954 N N . ASN A 1 117 ? -4.012 -26.594 -4.895 1 92.88 117 ASN A N 1
ATOM 955 C CA . ASN A 1 117 ? -2.709 -26.969 -5.43 1 92.88 117 ASN A CA 1
ATOM 956 C C . ASN A 1 117 ? -1.839 -25.75 -5.707 1 92.88 117 ASN A C 1
ATOM 958 O O . ASN A 1 117 ? -1.725 -25.312 -6.852 1 92.88 117 ASN A O 1
ATOM 962 N N . TRP A 1 118 ? -1.097 -25.25 -4.676 1 93.5 118 TRP A N 1
ATOM 963 C CA . TRP A 1 118 ? -0.346 -24 -4.719 1 93.5 118 TRP A CA 1
ATOM 964 C C . TRP A 1 118 ? 1.002 -24.203 -5.406 1 93.5 118 TRP A C 1
ATOM 966 O O . TRP A 1 118 ? 1.595 -25.281 -5.324 1 93.5 118 TRP A O 1
ATOM 976 N N . ALA A 1 119 ? 1.434 -23.172 -6.094 1 89.75 119 ALA A N 1
ATOM 977 C CA . ALA A 1 119 ? 2.85 -23.125 -6.449 1 89.75 119 ALA A CA 1
ATOM 978 C C . ALA A 1 119 ? 3.732 -23.234 -5.211 1 89.75 119 ALA A C 1
ATOM 980 O O . ALA A 1 119 ? 3.354 -22.781 -4.129 1 89.75 119 ALA A O 1
ATOM 981 N N . GLU A 1 120 ? 4.852 -23.797 -5.367 1 85.81 120 GLU A N 1
ATOM 982 C CA . GLU A 1 120 ? 5.719 -24.141 -4.242 1 85.81 120 GLU A CA 1
ATOM 983 C C . GLU A 1 120 ? 6.027 -22.922 -3.387 1 85.81 120 GLU A C 1
ATOM 985 O O . GLU A 1 120 ? 5.922 -22.969 -2.158 1 85.81 120 GLU A O 1
ATOM 990 N N . ALA A 1 121 ? 6.406 -21.828 -3.982 1 84 121 ALA A N 1
ATOM 991 C CA . ALA A 1 121 ? 6.754 -20.609 -3.244 1 84 121 ALA A CA 1
ATOM 992 C C . ALA A 1 121 ? 5.566 -20.109 -2.428 1 84 121 ALA A C 1
ATOM 994 O O . ALA A 1 121 ? 5.727 -19.688 -1.278 1 84 121 ALA A O 1
ATOM 995 N N . ASP A 1 122 ? 4.434 -20.156 -2.957 1 91.31 122 ASP A N 1
ATOM 996 C CA . ASP A 1 122 ? 3.227 -19.703 -2.283 1 91.31 122 ASP A CA 1
ATOM 997 C C . ASP A 1 122 ? 2.836 -20.641 -1.147 1 91.31 122 ASP A C 1
ATOM 999 O O . ASP A 1 122 ? 2.352 -20.203 -0.104 1 91.31 122 ASP A O 1
ATOM 1003 N N . ARG A 1 123 ? 3.051 -21.859 -1.377 1 91.25 123 ARG A N 1
ATOM 1004 C CA . ARG A 1 123 ? 2.764 -22.844 -0.332 1 91.25 123 ARG A CA 1
ATOM 1005 C C . ARG A 1 123 ? 3.58 -22.547 0.925 1 91.25 123 ARG A C 1
ATOM 1007 O O . ARG A 1 123 ? 3.051 -22.594 2.037 1 91.25 123 ARG A O 1
ATOM 1014 N N . VAL A 1 124 ? 4.812 -22.328 0.756 1 89.56 124 VAL A N 1
ATOM 1015 C CA . VAL A 1 124 ? 5.703 -22.031 1.874 1 89.56 124 VAL A CA 1
ATOM 1016 C C . VAL A 1 124 ? 5.223 -20.781 2.602 1 89.56 124 VAL A C 1
ATOM 1018 O O . VAL A 1 124 ? 5.203 -20.75 3.834 1 89.56 124 VAL A O 1
ATOM 1021 N N . LEU A 1 125 ? 4.82 -19.766 1.856 1 90.69 125 LEU A N 1
ATOM 1022 C CA . LEU A 1 125 ? 4.305 -18.531 2.438 1 90.69 125 LEU A CA 1
ATOM 1023 C C . LEU A 1 125 ? 3.055 -18.797 3.27 1 90.69 125 LEU A C 1
ATOM 1025 O O . LEU A 1 125 ? 2.91 -18.266 4.371 1 90.69 125 LEU A O 1
ATOM 1029 N N . ILE A 1 126 ? 2.191 -19.625 2.729 1 91.38 126 ILE A N 1
ATOM 1030 C CA . ILE A 1 126 ? 0.94 -19.953 3.4 1 91.38 126 ILE A CA 1
ATOM 1031 C C . ILE A 1 126 ? 1.233 -20.656 4.723 1 91.38 126 ILE A C 1
ATOM 1033 O O . ILE A 1 126 ? 0.624 -20.359 5.746 1 91.38 126 ILE A O 1
ATOM 1037 N N . GLU A 1 127 ? 2.135 -21.547 4.703 1 88.94 127 GLU A N 1
ATOM 1038 C CA . GLU A 1 127 ? 2.494 -22.281 5.906 1 88.94 127 GLU A CA 1
ATOM 1039 C C . GLU A 1 127 ? 3.053 -21.359 6.98 1 88.94 127 GLU A C 1
ATOM 1041 O O . GLU A 1 127 ? 2.738 -21.516 8.164 1 88.94 127 GLU A O 1
ATOM 1046 N N . ARG A 1 128 ? 3.773 -20.484 6.562 1 84.06 128 ARG A N 1
ATOM 1047 C CA . ARG A 1 128 ? 4.344 -19.516 7.5 1 84.06 128 ARG A CA 1
ATOM 1048 C C . ARG A 1 128 ? 3.266 -18.578 8.047 1 84.06 128 ARG A C 1
ATOM 1050 O O . ARG A 1 128 ? 3.256 -18.281 9.242 1 84.06 128 ARG A O 1
ATOM 1057 N N . PHE A 1 129 ? 2.457 -18.109 7.121 1 80.94 129 PHE A N 1
ATOM 1058 C CA . PHE A 1 129 ? 1.364 -17.203 7.473 1 80.94 129 PHE A CA 1
ATOM 1059 C C . PHE A 1 129 ? 0.416 -17.859 8.469 1 80.94 129 PHE A C 1
ATOM 1061 O O . PHE A 1 129 ? -0.036 -17.234 9.422 1 80.94 129 PHE A O 1
ATOM 1068 N N . LEU A 1 130 ? 0.146 -19.078 8.211 1 79.62 130 LEU A N 1
ATOM 1069 C CA . LEU A 1 130 ? -0.757 -19.828 9.078 1 79.62 130 LEU A CA 1
ATOM 1070 C C . LEU A 1 130 ? -0.113 -20.109 10.43 1 79.62 130 LEU A C 1
ATOM 1072 O O . LEU A 1 130 ? -0.803 -20.156 11.453 1 79.62 130 LEU A O 1
ATOM 1076 N N . SER A 1 131 ? 1.145 -20.188 10.398 1 77.81 131 SER A N 1
ATOM 1077 C CA . SER A 1 131 ? 1.845 -20.438 11.648 1 77.81 131 SER A CA 1
ATOM 1078 C C . SER A 1 131 ? 1.879 -19.188 12.531 1 77.81 131 SER A C 1
ATOM 1080 O O . SER A 1 131 ? 1.887 -19.281 13.758 1 77.81 131 SER A O 1
ATOM 1082 N N . GLU A 1 132 ? 1.932 -18.062 11.914 1 69.75 132 GLU A N 1
ATOM 1083 C CA . GLU A 1 132 ? 1.974 -16.812 12.664 1 69.75 132 GLU A CA 1
ATOM 1084 C C . GLU A 1 132 ? 0.598 -16.453 13.219 1 69.75 132 GLU A C 1
ATOM 1086 O O . GLU A 1 132 ? 0.492 -15.758 14.234 1 69.75 132 GLU A O 1
ATOM 1091 N N . LYS A 1 133 ? -0.408 -16.719 12.469 1 65.44 133 LYS A N 1
ATOM 1092 C CA . LYS A 1 133 ? -1.758 -16.391 12.922 1 65.44 133 LYS A CA 1
ATOM 1093 C C . LYS A 1 133 ? -2.254 -17.406 13.953 1 65.44 133 LYS A C 1
ATOM 1095 O O . LYS A 1 133 ? -3.252 -17.172 14.633 1 65.44 133 LYS A O 1
ATOM 1100 N N . GLU A 1 134 ? -1.697 -18.609 14.102 1 50.25 134 GLU A N 1
ATOM 1101 C CA . GLU A 1 134 ? -1.983 -19.5 15.219 1 50.25 134 GLU A CA 1
ATOM 1102 C C . GLU A 1 134 ? -1.342 -18.984 16.516 1 50.25 134 GLU A C 1
ATOM 1104 O O . GLU A 1 134 ? -1.965 -19.016 17.578 1 50.25 134 GLU A O 1
ATOM 1109 N N . MET B 1 1 ? 26.797 22.609 -3.016 1 43.88 1 MET B N 1
ATOM 1110 C CA . MET B 1 1 ? 26.266 21.938 -1.832 1 43.88 1 MET B CA 1
ATOM 1111 C C . MET B 1 1 ? 25.016 21.141 -2.176 1 43.88 1 MET B C 1
ATOM 1113 O O . MET B 1 1 ? 24.078 21.656 -2.801 1 43.88 1 MET B O 1
ATOM 1117 N N . LYS B 1 2 ? 25.109 19.906 -2.258 1 55.06 2 LYS B N 1
ATOM 1118 C CA . LYS B 1 2 ? 23.969 19.094 -2.678 1 55.06 2 LYS B CA 1
ATOM 1119 C C . LYS B 1 2 ? 22.719 19.406 -1.856 1 55.06 2 LYS B C 1
ATOM 1121 O O . LYS B 1 2 ? 22.766 19.359 -0.625 1 55.06 2 LYS B O 1
ATOM 1126 N N . THR B 1 3 ? 21.828 20.266 -2.326 1 67.19 3 THR B N 1
ATOM 1127 C CA . THR B 1 3 ? 20.641 20.672 -1.579 1 67.19 3 THR B CA 1
ATOM 1128 C C . THR B 1 3 ? 19.906 19.438 -1.049 1 67.19 3 THR B C 1
ATOM 1130 O O . THR B 1 3 ? 19.625 18.5 -1.801 1 67.19 3 THR B O 1
ATOM 1133 N N . GLU B 1 4 ? 19.875 19.281 0.259 1 84.12 4 GLU B N 1
ATOM 1134 C CA . GLU B 1 4 ? 19.25 18.156 0.953 1 84.12 4 GLU B CA 1
ATOM 1135 C C . GLU B 1 4 ? 17.734 18.156 0.735 1 84.12 4 GLU B C 1
ATOM 1137 O O . GLU B 1 4 ? 17.094 19.203 0.789 1 84.12 4 GLU B O 1
ATOM 1142 N N . VAL B 1 5 ? 17.203 17.109 0.142 1 88.75 5 VAL B N 1
ATOM 1143 C CA . VAL B 1 5 ? 15.766 17 -0.068 1 88.75 5 VAL B CA 1
ATOM 1144 C C . VAL B 1 5 ? 15.133 16.203 1.066 1 88.75 5 VAL B C 1
ATOM 1146 O O . VAL B 1 5 ? 15.539 15.062 1.332 1 88.75 5 VAL B O 1
ATOM 1149 N N . THR B 1 6 ? 14.289 16.844 1.812 1 94.06 6 THR B N 1
ATOM 1150 C CA . THR B 1 6 ? 13.477 16.156 2.803 1 94.06 6 THR B CA 1
ATOM 1151 C C . THR B 1 6 ? 12.234 15.547 2.154 1 94.06 6 THR B C 1
ATOM 1153 O O . THR B 1 6 ? 11.461 16.25 1.509 1 94.06 6 THR B O 1
ATOM 1156 N N . ARG B 1 7 ? 12.07 14.211 2.25 1 96.31 7 ARG B N 1
ATOM 1157 C CA . ARG B 1 7 ? 10.906 13.523 1.688 1 96.31 7 ARG B CA 1
ATOM 1158 C C . ARG B 1 7 ? 9.828 13.312 2.744 1 96.31 7 ARG B C 1
ATOM 1160 O O . ARG B 1 7 ? 10.109 12.828 3.842 1 96.31 7 ARG B O 1
ATOM 1167 N N . VAL B 1 8 ? 8.648 13.781 2.414 1 96.81 8 VAL B N 1
ATOM 1168 C CA . VAL B 1 8 ? 7.484 13.625 3.275 1 96.81 8 VAL B CA 1
ATOM 1169 C C . VAL B 1 8 ? 6.383 12.883 2.518 1 96.81 8 VAL B C 1
ATOM 1171 O O . VAL B 1 8 ? 6.191 13.102 1.319 1 96.81 8 VAL B O 1
ATOM 1174 N N . VAL B 1 9 ? 5.723 11.961 3.234 1 98.12 9 VAL B N 1
ATOM 1175 C CA . VAL B 1 9 ? 4.633 11.219 2.609 1 98.12 9 VAL B CA 1
ATOM 1176 C C . VAL B 1 9 ? 3.326 11.492 3.352 1 98.12 9 VAL B C 1
ATOM 1178 O O . VAL B 1 9 ? 3.33 11.742 4.559 1 98.12 9 VAL B O 1
ATOM 1181 N N . ALA B 1 10 ? 2.271 11.5 2.566 1 97.75 10 ALA B N 1
ATOM 1182 C CA . ALA B 1 10 ? 0.928 11.719 3.098 1 97.75 10 ALA B CA 1
ATOM 1183 C C . ALA B 1 10 ? -0.021 10.602 2.664 1 97.75 10 ALA B C 1
ATOM 1185 O O . ALA B 1 10 ? -0.001 10.18 1.506 1 97.75 10 ALA B O 1
ATOM 1186 N N . ALA B 1 11 ? -0.773 10.094 3.607 1 98.44 11 ALA B N 1
ATOM 1187 C CA . ALA B 1 11 ? -1.804 9.102 3.33 1 98.44 11 ALA B CA 1
ATOM 1188 C C . ALA B 1 11 ? -3.164 9.758 3.121 1 98.44 11 ALA B C 1
ATOM 1190 O O . ALA B 1 11 ? -3.738 10.32 4.059 1 98.44 11 ALA B O 1
ATOM 1191 N N . VAL B 1 12 ? -3.643 9.695 1.949 1 97.5 12 VAL B N 1
ATOM 1192 C CA . VAL B 1 12 ? -5.016 10.102 1.666 1 97.5 12 VAL B CA 1
ATOM 1193 C C . VAL B 1 12 ? -5.941 8.891 1.78 1 97.5 12 VAL B C 1
ATOM 1195 O O . VAL B 1 12 ? -6.164 8.18 0.8 1 97.5 12 VAL B O 1
ATOM 1198 N N . VAL B 1 13 ? -6.449 8.688 2.99 1 98.31 13 VAL B N 1
ATOM 1199 C CA . VAL B 1 13 ? -7.23 7.496 3.301 1 98.31 13 VAL B CA 1
ATOM 1200 C C . VAL B 1 13 ? -8.688 7.707 2.887 1 98.31 13 VAL B C 1
ATOM 1202 O O . VAL B 1 13 ? -9.344 8.641 3.355 1 98.31 13 VAL B O 1
ATOM 1205 N N . GLN B 1 14 ? -9.062 6.836 2.055 1 97.38 14 GLN B N 1
ATOM 1206 C CA . GLN B 1 14 ? -10.422 6.938 1.523 1 97.38 14 GLN B CA 1
ATOM 1207 C C . GLN B 1 14 ? -11.32 5.84 2.096 1 97.38 14 GLN B C 1
ATOM 1209 O O . GLN B 1 14 ? -10.891 4.691 2.236 1 97.38 14 GLN B O 1
ATOM 1214 N N . ARG B 1 15 ? -12.492 6.148 2.52 1 96.25 15 ARG B N 1
ATOM 1215 C CA . ARG B 1 15 ? -13.586 5.258 2.896 1 96.25 15 ARG B CA 1
ATOM 1216 C C . ARG B 1 15 ? -14.891 5.676 2.223 1 96.25 15 ARG B C 1
ATOM 1218 O O . ARG B 1 15 ? -15.5 6.676 2.607 1 96.25 15 ARG B O 1
ATOM 1225 N N . GLY B 1 16 ? -15.273 4.793 1.271 1 93.56 16 GLY B N 1
ATOM 1226 C CA . GLY B 1 16 ? -16.375 5.27 0.445 1 93.56 16 GLY B CA 1
ATOM 1227 C C . GLY B 1 16 ? -16.031 6.535 -0.318 1 93.56 16 GLY B C 1
ATOM 1228 O O . GLY B 1 16 ? -15.047 6.582 -1.054 1 93.56 16 GLY B O 1
ATOM 1229 N N . LYS B 1 17 ? -16.875 7.539 -0.118 1 94.44 17 LYS B N 1
ATOM 1230 C CA . LYS B 1 17 ? -16.641 8.797 -0.825 1 94.44 17 LYS B CA 1
ATOM 1231 C C . LYS B 1 17 ? -16.047 9.852 0.108 1 94.44 17 LYS B C 1
ATOM 1233 O O . LYS B 1 17 ? -16.109 11.047 -0.187 1 94.44 17 LYS B O 1
ATOM 1238 N N . ARG B 1 18 ? -15.523 9.438 1.164 1 97.19 18 ARG B N 1
ATOM 1239 C CA . ARG B 1 18 ? -15 10.383 2.145 1 97.19 18 ARG B CA 1
ATOM 1240 C C . ARG B 1 18 ? -13.516 10.141 2.391 1 97.19 18 ARG B C 1
ATOM 1242 O O . ARG B 1 18 ? -13.016 9.031 2.199 1 97.19 18 ARG B O 1
ATOM 1249 N N . TYR B 1 19 ? -12.891 11.148 2.871 1 97.88 19 TYR B N 1
ATOM 1250 C CA . TYR B 1 19 ? -11.453 11.133 3.113 1 97.88 19 TYR B CA 1
ATOM 1251 C C . TYR B 1 19 ? -11.133 11.555 4.543 1 97.88 19 TYR B C 1
ATOM 1253 O O . TYR B 1 19 ? -11.758 12.469 5.082 1 97.88 19 TYR B O 1
ATOM 1261 N N . LEU B 1 20 ? -10.109 10.906 5.078 1 98.19 20 LEU B N 1
ATOM 1262 C CA . LEU B 1 20 ? -9.719 11.164 6.461 1 98.19 20 LEU B CA 1
ATOM 1263 C C . LEU B 1 20 ? -8.867 12.43 6.555 1 98.19 20 LEU B C 1
ATOM 1265 O O . LEU B 1 20 ? -7.879 12.57 5.828 1 98.19 20 LEU B O 1
ATOM 1269 N N . CYS B 1 21 ? -9.297 13.359 7.406 1 97.81 21 CYS B N 1
ATOM 1270 C CA . CYS B 1 21 ? -8.562 14.578 7.723 1 97.81 21 CYS B CA 1
ATOM 1271 C C . CYS B 1 21 ? -8.203 14.625 9.203 1 97.81 21 CYS B C 1
ATOM 1273 O O . CYS B 1 21 ? -9.055 14.406 10.062 1 97.81 21 CYS B O 1
ATOM 1275 N N . MET B 1 22 ? -6.938 14.953 9.477 1 96.94 22 MET B N 1
ATOM 1276 C CA . MET B 1 22 ? -6.465 15 10.859 1 96.94 22 MET B CA 1
ATOM 1277 C C . MET B 1 22 ? -6.105 16.422 11.266 1 96.94 22 MET B C 1
ATOM 1279 O O . MET B 1 22 ? -5.605 17.203 10.445 1 96.94 22 MET B O 1
ATOM 1283 N N . GLN B 1 23 ? -6.367 16.656 12.555 1 95.06 23 GLN B N 1
ATOM 1284 C CA . GLN B 1 23 ? -6.023 17.969 13.062 1 95.06 23 GLN B CA 1
ATOM 1285 C C . GLN B 1 23 ? -4.824 17.906 14.008 1 95.06 23 GLN B C 1
ATOM 1287 O O . GLN B 1 23 ? -4.844 17.156 14.992 1 95.06 23 GLN B O 1
ATOM 1292 N N . ARG B 1 24 ? -3.865 18.672 13.656 1 88.69 24 ARG B N 1
ATOM 1293 C CA . ARG B 1 24 ? -2.652 18.688 14.461 1 88.69 24 ARG B CA 1
ATOM 1294 C C . ARG B 1 24 ? -2.898 19.391 15.797 1 88.69 24 ARG B C 1
ATOM 1296 O O . ARG B 1 24 ? -3.664 20.359 15.867 1 88.69 24 ARG B O 1
ATOM 1303 N N . GLY B 1 25 ? -2.305 18.734 16.906 1 78.69 25 GLY B N 1
ATOM 1304 C CA . GLY B 1 25 ? -2.43 19.344 18.219 1 78.69 25 GLY B CA 1
ATOM 1305 C C . GLY B 1 25 ? -1.681 20.672 18.328 1 78.69 25 GLY B C 1
ATOM 1306 O O . GLY B 1 25 ? -1.004 21.094 17.391 1 78.69 25 GLY B O 1
ATOM 1307 N N . ARG B 1 26 ? -2.105 21.406 19.469 1 62.78 26 ARG B N 1
ATOM 1308 C CA . ARG B 1 26 ? -1.54 22.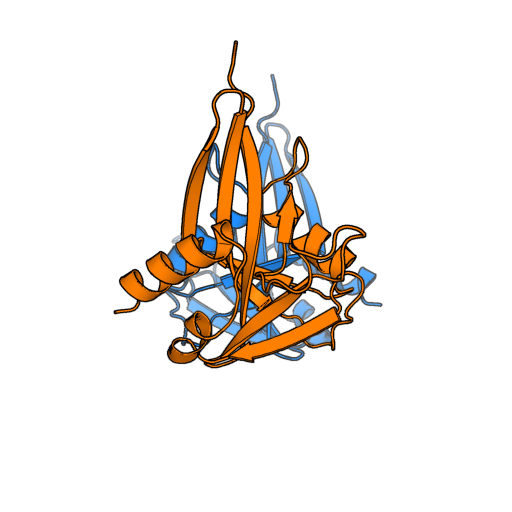719 19.781 1 62.78 26 ARG B CA 1
ATOM 1309 C C . ARG B 1 26 ? -0.034 22.625 20 1 62.78 26 ARG B C 1
ATOM 1311 O O . ARG B 1 26 ? 0.439 21.766 20.75 1 62.78 26 ARG B O 1
ATOM 1318 N N . SER B 1 27 ? 0.758 22.797 18.875 1 55.81 27 SER B N 1
ATOM 1319 C CA . SER B 1 27 ? 2.146 23.031 19.266 1 55.81 27 SER B CA 1
ATOM 1320 C C . SER B 1 27 ? 2.26 24.156 20.281 1 55.81 27 SER B C 1
ATOM 1322 O O . SER B 1 27 ? 1.325 24.953 20.438 1 55.81 27 SER B O 1
ATOM 1324 N N . GLN B 1 28 ? 3.279 24.156 21.172 1 49.53 28 GLN B N 1
ATOM 1325 C CA . GLN B 1 28 ? 3.561 25.25 22.078 1 49.53 28 GLN B CA 1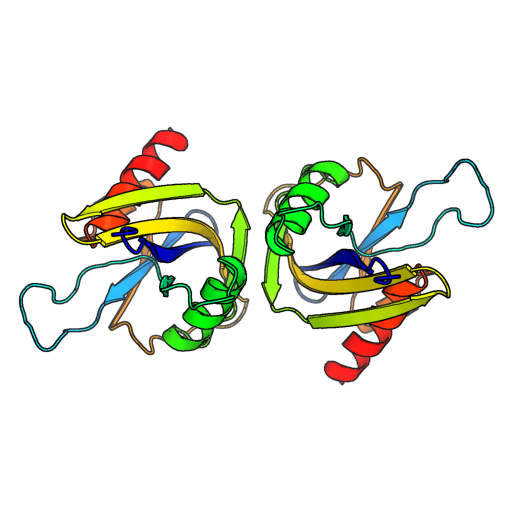
ATOM 1326 C C . GLN B 1 28 ? 3.25 26.609 21.438 1 49.53 28 GLN B C 1
ATOM 1328 O O . GLN B 1 28 ? 3.143 27.609 22.141 1 49.53 28 GLN B O 1
ATOM 1333 N N . TYR B 1 29 ? 3.467 26.688 20.109 1 48.59 29 TYR B N 1
ATOM 1334 C CA . TYR B 1 29 ? 3.289 28.016 19.531 1 48.59 29 TYR B CA 1
ATOM 1335 C C . TYR B 1 29 ? 1.888 28.172 18.969 1 48.59 29 TYR B C 1
ATOM 1337 O O . TYR B 1 29 ? 1.418 27.312 18.203 1 48.59 29 TYR B O 1
ATOM 1345 N N . SER B 1 30 ? 1.05 28.984 19.406 1 51.31 30 SER B N 1
ATOM 1346 C CA . SER B 1 30 ? -0.373 29.297 19.312 1 51.31 30 SER B CA 1
ATOM 1347 C C . SER B 1 30 ? -0.84 29.359 17.859 1 51.31 30 SER B C 1
ATOM 1349 O O . SER B 1 30 ? -1.942 28.906 17.547 1 51.31 30 SER B O 1
ATOM 1351 N N . TYR B 1 31 ? -0.135 30.062 16.969 1 50.75 31 TYR B N 1
ATOM 1352 C CA . TYR B 1 31 ? -0.662 30.516 15.68 1 50.75 31 TYR B CA 1
ATOM 1353 C C . TYR B 1 31 ? -0.762 29.359 14.695 1 50.75 31 TYR B C 1
ATOM 1355 O O . TYR B 1 31 ? -1.467 29.469 13.688 1 50.75 31 TYR B O 1
ATOM 1363 N N . LEU B 1 32 ? 0.103 28.406 14.703 1 52.81 32 LEU B N 1
ATOM 1364 C CA . LEU B 1 32 ? 0.108 27.25 13.812 1 52.81 32 LEU B CA 1
ATOM 1365 C C . LEU B 1 32 ? -0.815 26.156 14.336 1 52.81 32 LEU B C 1
ATOM 1367 O O . LEU B 1 32 ? -0.896 25.078 13.75 1 52.81 32 LEU B O 1
ATOM 1371 N N . SER B 1 33 ? -1.379 26.422 15.406 1 59.31 33 SER B N 1
ATOM 1372 C CA . SER B 1 33 ? -2.225 25.562 16.234 1 59.31 33 SER B CA 1
ATOM 1373 C C . SER B 1 33 ? -3.562 25.281 15.547 1 59.31 33 SER B C 1
ATOM 1375 O O . SER B 1 33 ? -4.125 26.172 14.898 1 59.31 33 SER B O 1
ATOM 1377 N N . GLU B 1 34 ? -3.785 24.062 15.141 1 76.88 34 GLU B N 1
ATOM 1378 C CA . GLU B 1 34 ? -5.07 23.422 14.883 1 76.88 34 GLU B CA 1
ATOM 1379 C C . GLU B 1 34 ? -5.316 23.25 13.391 1 76.88 34 GLU B C 1
ATOM 1381 O O . GLU B 1 34 ? -6.457 23.328 12.93 1 76.88 34 GLU B O 1
ATOM 1386 N N . HIS B 1 35 ? -4.059 23.25 12.562 1 90.81 35 HIS B N 1
ATOM 1387 C CA . HIS B 1 35 ? -4.281 23 11.148 1 90.81 35 HIS B CA 1
ATOM 1388 C C . HIS B 1 35 ? -4.613 21.531 10.898 1 90.81 35 HIS B C 1
ATOM 1390 O O . HIS B 1 35 ? -4.199 20.656 11.664 1 90.81 35 HIS B O 1
ATOM 1396 N N . TRP B 1 36 ? -5.371 21.391 9.781 1 95.38 36 TRP B N 1
ATOM 1397 C CA . TRP B 1 36 ? -5.703 20.047 9.328 1 95.38 36 TRP B CA 1
ATOM 1398 C C . TRP B 1 36 ? -4.656 19.531 8.344 1 95.38 36 TRP B C 1
ATOM 1400 O O . TRP B 1 36 ? -3.998 20.328 7.656 1 95.38 36 TRP B O 1
ATOM 1410 N N . GLU B 1 37 ? -4.414 18.266 8.359 1 96.19 37 GLU B N 1
ATOM 1411 C CA . GLU B 1 37 ? -3.465 17.625 7.453 1 96.19 37 GLU B CA 1
ATOM 1412 C C . GLU B 1 37 ? -3.844 16.172 7.195 1 96.19 37 GLU B C 1
ATOM 1414 O O . GLU B 1 37 ? -4.641 15.586 7.934 1 96.19 37 GLU B O 1
ATOM 1419 N N . PHE B 1 38 ? -3.338 15.656 6.078 1 97.12 38 PHE B N 1
ATOM 1420 C CA . PHE B 1 38 ? -3.355 14.211 5.914 1 97.12 38 PHE B CA 1
ATOM 1421 C C . PHE B 1 38 ? -2.305 13.555 6.801 1 97.12 38 PHE B C 1
ATOM 1423 O O . PHE B 1 38 ? -1.195 14.07 6.945 1 97.12 38 PHE B O 1
ATOM 1430 N N . PRO B 1 39 ? -2.699 12.438 7.414 1 97.69 39 PRO B N 1
ATOM 1431 C CA . PRO B 1 39 ? -1.685 11.758 8.227 1 97.69 39 PRO B CA 1
ATOM 1432 C C . PRO B 1 39 ? -0.488 11.289 7.402 1 97.69 39 PRO B C 1
ATOM 1434 O O . PRO B 1 39 ? -0.637 10.969 6.219 1 97.69 39 PRO B O 1
ATOM 1437 N N . GLY B 1 40 ? 0.612 11.172 7.965 1 97.44 40 GLY B N 1
ATOM 1438 C CA . GLY B 1 40 ? 1.886 10.836 7.344 1 97.44 40 GLY B CA 1
ATOM 1439 C C . GLY B 1 40 ? 3.072 11.469 8.055 1 97.44 40 GLY B C 1
ATOM 1440 O O . GLY B 1 40 ? 3.004 11.766 9.242 1 97.44 40 GLY B O 1
ATOM 1441 N N . GLY B 1 41 ? 4.238 11.562 7.293 1 96.62 41 GLY B N 1
ATOM 1442 C CA . GLY B 1 41 ? 5.422 12.133 7.91 1 96.62 41 GLY B CA 1
ATOM 1443 C C . GLY B 1 41 ? 6.672 11.969 7.07 1 96.62 41 GLY B C 1
ATOM 1444 O O . GLY B 1 41 ? 6.59 11.68 5.875 1 96.62 41 GLY B O 1
ATOM 1445 N N . LYS B 1 42 ? 7.742 12.227 7.773 1 97.06 42 LYS B N 1
ATOM 1446 C CA . LYS B 1 42 ? 9.031 12.203 7.082 1 97.06 42 LYS B CA 1
ATOM 1447 C C . LYS B 1 42 ? 9.461 10.773 6.77 1 97.06 42 LYS B C 1
ATOM 1449 O O . LYS B 1 42 ? 9.297 9.875 7.598 1 97.06 42 LYS B O 1
ATOM 1454 N N . VAL B 1 43 ? 10.047 10.625 5.547 1 97.75 43 VAL B N 1
ATOM 1455 C CA . VAL B 1 43 ? 10.664 9.352 5.168 1 97.75 43 VAL B CA 1
ATOM 1456 C C . VAL B 1 43 ? 12.062 9.266 5.766 1 97.75 43 VAL B C 1
ATOM 1458 O O . VAL B 1 43 ? 12.883 10.172 5.582 1 97.75 43 VAL B O 1
ATOM 1461 N N . GLU B 1 44 ? 12.367 8.211 6.477 1 97.25 44 GLU B N 1
ATOM 1462 C CA . GLU B 1 44 ? 13.703 8.016 7.047 1 97.25 44 GLU B CA 1
ATOM 1463 C C . GLU B 1 44 ? 14.672 7.473 6.004 1 97.25 44 GLU B C 1
ATOM 1465 O O . GLU B 1 44 ? 14.258 6.973 4.961 1 97.25 44 GLU B O 1
ATOM 1470 N N . GLU B 1 45 ? 15.883 7.602 6.344 1 94.75 45 GLU B N 1
ATOM 1471 C CA . GLU B 1 45 ? 16.906 7.105 5.434 1 94.75 45 GLU B CA 1
ATOM 1472 C C . GLU B 1 45 ? 16.766 5.602 5.207 1 94.75 45 GLU B C 1
ATOM 1474 O O . GLU B 1 45 ? 16.609 4.84 6.16 1 94.75 45 GLU B O 1
ATOM 1479 N N . GLY B 1 46 ? 16.781 5.109 3.891 1 93.19 46 GLY B N 1
ATOM 1480 C CA . GLY B 1 46 ? 16.719 3.697 3.557 1 93.19 46 GLY B CA 1
ATOM 1481 C C . GLY B 1 46 ? 15.297 3.16 3.492 1 93.19 46 GLY B C 1
ATOM 1482 O O . GLY B 1 46 ? 15.086 1.994 3.154 1 93.19 46 GLY B O 1
ATOM 1483 N N . GLU B 1 47 ? 14.344 4.039 3.738 1 94.81 47 GLU B N 1
ATOM 1484 C CA . GLU B 1 47 ? 12.93 3.658 3.797 1 94.81 47 GLU B CA 1
ATOM 1485 C C . GLU B 1 47 ? 12.203 4.027 2.508 1 94.81 47 GLU B C 1
ATOM 1487 O O . GLU B 1 47 ? 12.445 5.098 1.941 1 94.81 47 GLU B O 1
ATOM 1492 N N . SER B 1 48 ? 11.391 3.062 1.963 1 96.94 48 SER B N 1
ATOM 1493 C CA . SER B 1 48 ? 10.5 3.436 0.872 1 96.94 48 SER B CA 1
ATOM 1494 C C . SER B 1 48 ? 9.352 4.309 1.37 1 96.94 48 SER B C 1
ATOM 1496 O O . SER B 1 48 ? 9.094 4.379 2.574 1 96.94 48 SER B O 1
ATOM 1498 N N . ASP B 1 49 ? 8.68 4.996 0.434 1 98.31 49 ASP B N 1
ATOM 1499 C CA . ASP B 1 49 ? 7.492 5.77 0.797 1 98.31 49 ASP B CA 1
ATOM 1500 C C . ASP B 1 49 ? 6.453 4.891 1.49 1 98.31 49 ASP B C 1
ATOM 1502 O O . ASP B 1 49 ? 5.848 5.301 2.482 1 98.31 49 ASP B O 1
ATOM 1506 N N . HIS B 1 50 ? 6.336 3.734 0.986 1 98.75 50 HIS B N 1
ATOM 1507 C CA . HIS B 1 50 ? 5.398 2.77 1.552 1 98.75 50 HIS B CA 1
ATOM 1508 C C . HIS B 1 50 ? 5.766 2.426 2.99 1 98.75 50 HIS B C 1
ATOM 1510 O O . HIS B 1 50 ? 4.91 2.457 3.879 1 98.75 50 HIS B O 1
ATOM 1516 N N . GLU B 1 51 ? 6.988 2.074 3.213 1 98.12 51 GLU B N 1
ATOM 1517 C CA . GLU B 1 51 ? 7.438 1.73 4.559 1 98.12 51 GLU B CA 1
ATOM 1518 C C . GLU B 1 51 ? 7.219 2.891 5.527 1 98.12 51 GLU B C 1
ATOM 1520 O O . GLU B 1 51 ? 6.809 2.682 6.672 1 98.12 51 GLU B O 1
ATOM 1525 N N . ALA B 1 52 ? 7.48 4.078 5.066 1 98.56 52 ALA B N 1
ATOM 1526 C CA . ALA B 1 52 ? 7.289 5.27 5.891 1 98.56 52 ALA B CA 1
ATOM 1527 C C . ALA B 1 52 ? 5.824 5.441 6.273 1 98.56 52 ALA B C 1
ATOM 1529 O O . ALA B 1 52 ? 5.508 5.699 7.438 1 98.56 52 ALA B O 1
ATOM 1530 N N . LEU B 1 53 ? 4.918 5.254 5.305 1 98.69 53 LEU B N 1
ATOM 1531 C CA . LEU B 1 53 ? 3.496 5.434 5.574 1 98.69 53 LEU B CA 1
ATOM 1532 C C . LEU B 1 53 ? 2.998 4.395 6.574 1 98.69 53 LEU B C 1
ATOM 1534 O O . LEU B 1 53 ? 2.273 4.727 7.516 1 98.69 53 LEU B O 1
ATOM 1538 N N . VAL B 1 54 ? 3.4 3.17 6.348 1 98.62 54 VAL B N 1
ATOM 1539 C CA . VAL B 1 54 ? 2.98 2.102 7.25 1 98.62 54 VAL B CA 1
ATOM 1540 C C . VAL B 1 54 ? 3.482 2.389 8.664 1 98.62 54 VAL B C 1
ATOM 1542 O O . VAL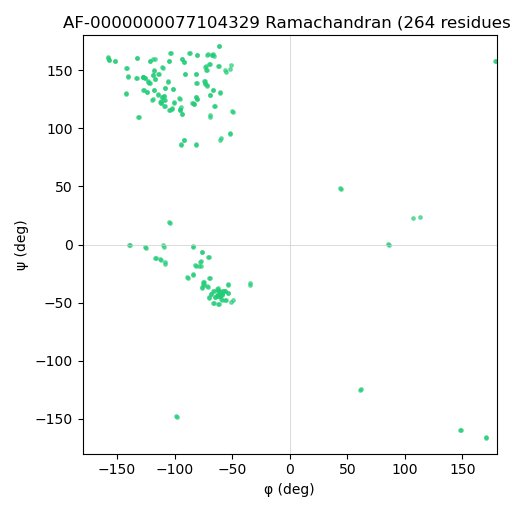 B 1 54 ? 2.729 2.266 9.633 1 98.62 54 VAL B O 1
ATOM 1545 N N . ARG B 1 55 ? 4.707 2.797 8.773 1 98.31 55 ARG B N 1
ATOM 1546 C CA . ARG B 1 55 ? 5.285 3.107 10.078 1 98.31 55 ARG B CA 1
ATOM 1547 C C . ARG B 1 55 ? 4.605 4.32 10.703 1 98.31 55 ARG B C 1
ATOM 1549 O O . ARG B 1 55 ? 4.172 4.273 11.859 1 98.31 55 ARG B O 1
ATOM 1556 N N . GLU B 1 56 ? 4.473 5.418 10 1 98.38 56 GLU B N 1
ATOM 1557 C CA . GLU B 1 56 ? 3.938 6.68 10.508 1 98.38 56 GLU B CA 1
ATOM 1558 C C . GLU B 1 56 ? 2.492 6.523 10.961 1 98.38 56 GLU B C 1
ATOM 1560 O O . GLU B 1 56 ? 2.105 7.059 12.008 1 98.38 56 GLU B O 1
ATOM 1565 N N . ILE B 1 57 ? 1.703 5.848 10.211 1 98.44 57 ILE B N 1
ATOM 1566 C CA . ILE B 1 57 ? 0.299 5.68 10.562 1 98.44 57 ILE B CA 1
ATOM 1567 C C . ILE B 1 57 ? 0.186 4.836 11.836 1 98.44 57 ILE B C 1
ATOM 1569 O O . ILE B 1 57 ? -0.655 5.105 12.695 1 98.44 57 ILE B O 1
ATOM 1573 N N . LYS B 1 58 ? 1.042 3.807 11.898 1 98.19 58 LYS B N 1
ATOM 1574 C CA . LYS B 1 58 ? 1.068 3.023 13.125 1 98.19 58 LYS B CA 1
ATOM 1575 C C . LYS B 1 58 ? 1.45 3.893 14.32 1 98.19 58 LYS B C 1
ATOM 1577 O O . LYS B 1 58 ? 0.828 3.807 15.383 1 98.19 58 LYS B O 1
ATOM 1582 N N . GLU B 1 59 ? 2.426 4.742 14.188 1 97.62 59 GLU B N 1
ATOM 1583 C CA . GLU B 1 59 ? 2.92 5.598 15.266 1 97.62 59 GLU B CA 1
ATOM 1584 C C . GLU B 1 59 ? 1.893 6.66 15.641 1 97.62 59 GLU B C 1
ATOM 1586 O O . GLU B 1 59 ? 1.672 6.926 16.828 1 97.62 59 GLU B O 1
ATOM 1591 N N . GLU B 1 60 ? 1.249 7.273 14.688 1 97.12 60 GLU B N 1
ATOM 1592 C CA . GLU B 1 60 ? 0.385 8.43 14.906 1 97.12 60 GLU B CA 1
ATOM 1593 C C . GLU B 1 60 ? -1.016 7.996 15.336 1 97.12 60 GLU B C 1
ATOM 1595 O O . GLU B 1 60 ? -1.724 8.742 16.016 1 97.12 60 GLU B O 1
ATOM 1600 N N . MET B 1 61 ? -1.43 6.766 14.938 1 97.69 61 MET B N 1
ATOM 1601 C CA . MET B 1 61 ? -2.848 6.43 15.031 1 97.69 61 MET B CA 1
ATOM 1602 C C . MET B 1 61 ? -3.039 5.004 15.531 1 97.69 61 MET B C 1
ATOM 1604 O O . MET B 1 61 ? -4.172 4.551 15.703 1 97.69 61 MET B O 1
ATOM 1608 N N . ASP B 1 62 ? -1.947 4.227 15.812 1 98.12 62 ASP B N 1
ATOM 1609 C CA . ASP B 1 62 ? -2.057 2.805 16.125 1 98.12 62 ASP B CA 1
ATOM 1610 C C . ASP B 1 62 ? -3.021 2.102 15.18 1 98.12 62 ASP B C 1
ATOM 1612 O O . ASP B 1 62 ? -3.914 1.374 15.617 1 98.12 62 ASP B O 1
ATOM 1616 N N . TRP B 1 63 ? -2.867 2.322 13.914 1 97.88 63 TRP B N 1
ATOM 1617 C CA . TRP B 1 63 ? -3.785 1.877 12.867 1 97.88 63 TRP B CA 1
ATOM 1618 C C . TRP B 1 63 ? -3.023 1.24 11.711 1 97.88 63 TRP B C 1
ATOM 1620 O O . TRP B 1 63 ? -1.897 1.639 11.406 1 97.88 63 TRP B O 1
ATOM 1630 N N . ASP B 1 64 ? -3.592 0.211 11.125 1 97.62 64 ASP B N 1
ATOM 1631 C CA . ASP B 1 64 ? -3.037 -0.325 9.883 1 97.62 64 ASP B CA 1
ATOM 1632 C C . ASP B 1 64 ? -3.486 0.5 8.68 1 97.62 64 ASP B C 1
ATOM 1634 O O . ASP B 1 64 ? -4.645 0.92 8.609 1 97.62 64 ASP B O 1
ATOM 1638 N N . VAL B 1 65 ? -2.574 0.703 7.809 1 98.69 65 VAL B N 1
ATOM 1639 C CA . VAL B 1 65 ? -2.908 1.416 6.582 1 98.69 65 VAL B CA 1
ATOM 1640 C C . VAL B 1 65 ? -2.494 0.583 5.371 1 98.69 65 VAL B C 1
ATOM 1642 O O . VAL B 1 65 ? -1.501 -0.146 5.422 1 98.69 65 VAL B O 1
ATOM 1645 N N . PHE B 1 66 ? -3.285 0.631 4.328 1 98.88 66 PHE B N 1
ATOM 1646 C CA . PHE B 1 66 ? -3.021 0.022 3.031 1 98.88 66 PHE B CA 1
ATOM 1647 C C . PHE B 1 66 ? -2.787 1.091 1.971 1 98.88 66 PHE B C 1
ATOM 1649 O O . PHE B 1 66 ? -3.658 1.928 1.722 1 98.88 66 PHE B O 1
ATOM 1656 N N . VAL B 1 67 ? -1.627 1.031 1.349 1 9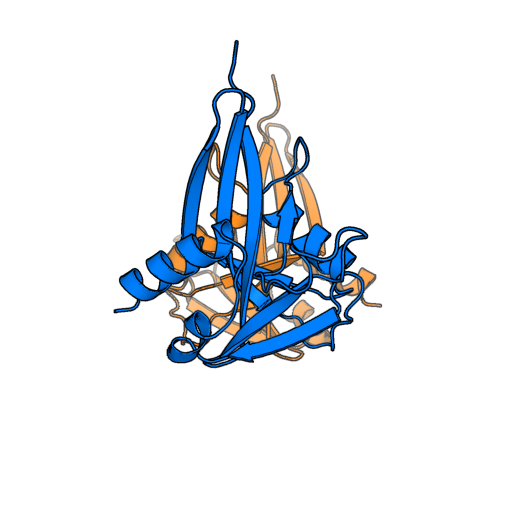8.88 67 VAL B N 1
ATOM 1657 C CA . VAL B 1 67 ? -1.162 2.119 0.493 1 98.88 67 VAL B CA 1
ATOM 1658 C C . VAL B 1 67 ? -1.397 1.759 -0.973 1 98.88 67 VAL B C 1
ATOM 1660 O O . VAL B 1 67 ? -0.938 0.716 -1.444 1 98.88 67 VAL B O 1
ATOM 1663 N N . GLY B 1 68 ? -2.17 2.613 -1.69 1 98.44 68 GLY B N 1
ATOM 1664 C CA . GLY B 1 68 ? -2.445 2.426 -3.105 1 98.44 68 GLY B CA 1
ATOM 1665 C C . GLY B 1 68 ? -1.551 3.258 -4.004 1 98.44 68 GLY B C 1
ATOM 1666 O O . GLY B 1 68 ? -0.368 3.443 -3.711 1 98.44 68 GLY B O 1
ATOM 1667 N N . ARG B 1 69 ? -2.045 3.637 -5.07 1 96.62 69 ARG B N 1
ATOM 1668 C CA . ARG B 1 69 ? -1.265 4.344 -6.078 1 96.62 69 ARG B CA 1
ATOM 1669 C C . ARG B 1 69 ? -0.89 5.742 -5.602 1 96.62 69 ARG B C 1
ATOM 1671 O O . ARG B 1 69 ? -1.607 6.344 -4.797 1 96.62 69 ARG B O 1
ATOM 1678 N N . LYS B 1 70 ? 0.197 6.273 -6.156 1 96.31 70 LYS B N 1
ATOM 1679 C CA . LYS B 1 70 ? 0.575 7.676 -5.984 1 96.31 70 LYS B CA 1
ATOM 1680 C C . LYS B 1 70 ? -0.43 8.602 -6.66 1 96.31 70 LYS B C 1
ATOM 1682 O O . LYS B 1 70 ? -0.84 8.359 -7.801 1 96.31 70 LYS B O 1
ATOM 1687 N N . ILE B 1 71 ? -0.824 9.641 -5.891 1 93.81 71 ILE B N 1
ATOM 1688 C CA . ILE B 1 71 ? -1.844 10.492 -6.496 1 93.81 71 ILE B CA 1
ATOM 1689 C C . ILE B 1 71 ? -1.288 11.898 -6.699 1 93.81 71 ILE B C 1
ATOM 1691 O O . ILE B 1 71 ? -1.938 12.742 -7.312 1 93.81 71 ILE B O 1
ATOM 1695 N N . GLY B 1 72 ? -0.165 12.156 -6.125 1 92.31 72 GLY B N 1
ATOM 1696 C CA . GLY B 1 72 ? 0.431 13.461 -6.367 1 92.31 72 GLY B CA 1
ATOM 1697 C C . GLY B 1 72 ? 1.732 13.672 -5.613 1 92.31 72 GLY B C 1
ATOM 1698 O O . GLY B 1 72 ? 2.029 12.945 -4.664 1 92.31 72 GLY B O 1
ATOM 1699 N N . GLU B 1 73 ? 2.492 14.625 -6.191 1 93.56 73 GLU B N 1
ATOM 1700 C CA . GLU B 1 73 ? 3.746 15.047 -5.57 1 93.56 73 GLU B CA 1
ATOM 1701 C C . GLU B 1 73 ? 3.959 16.547 -5.719 1 93.56 73 GLU B C 1
ATOM 1703 O O . GLU B 1 73 ? 3.732 17.109 -6.793 1 93.56 73 GLU B O 1
ATOM 1708 N N . VAL B 1 74 ? 4.262 17.125 -4.559 1 91.38 74 VAL B N 1
ATOM 1709 C CA . VAL B 1 74 ? 4.539 18.562 -4.543 1 91.38 74 VAL B CA 1
ATOM 1710 C C . VAL B 1 74 ? 5.918 18.812 -3.936 1 91.38 74 VAL B C 1
ATOM 1712 O O . VAL B 1 74 ? 6.25 18.25 -2.887 1 91.38 74 VAL B O 1
ATOM 1715 N N . THR B 1 75 ? 6.684 19.641 -4.664 1 91.44 75 THR B N 1
ATOM 1716 C CA . THR B 1 75 ? 8.008 19.984 -4.156 1 91.44 75 THR B CA 1
ATOM 1717 C C . THR B 1 75 ? 8.078 21.469 -3.809 1 91.44 75 THR B C 1
ATOM 1719 O O . THR B 1 75 ? 7.609 22.312 -4.574 1 91.44 75 THR B O 1
ATOM 1722 N N . HIS B 1 76 ? 8.539 21.719 -2.596 1 86.94 76 HIS B N 1
ATOM 1723 C CA . HIS B 1 76 ? 8.781 23.094 -2.146 1 86.94 76 HIS B CA 1
ATOM 1724 C C . HIS B 1 76 ? 10.273 23.375 -2.025 1 86.94 76 HIS B C 1
ATOM 1726 O O . HIS B 1 76 ? 10.992 22.656 -1.325 1 86.94 76 HIS B O 1
ATOM 1732 N N . ASP B 1 77 ? 10.641 24.484 -2.684 1 88.06 77 ASP B N 1
ATOM 1733 C CA . ASP B 1 77 ? 12.055 24.859 -2.701 1 88.06 77 ASP B CA 1
ATOM 1734 C C . ASP B 1 77 ? 12.336 26 -1.72 1 88.06 77 ASP B C 1
ATOM 1736 O O . ASP B 1 77 ? 11.68 27.031 -1.768 1 88.06 77 ASP B O 1
ATOM 1740 N N . TYR B 1 78 ? 13.141 25.672 -0.776 1 84.5 78 TYR B N 1
ATOM 1741 C CA . TYR B 1 78 ? 13.711 26.688 0.099 1 84.5 78 TYR B CA 1
ATOM 1742 C C . TYR B 1 78 ? 15.164 26.953 -0.248 1 84.5 78 TYR B C 1
ATOM 1744 O O . TYR B 1 78 ? 15.805 26.156 -0.928 1 84.5 78 TYR B O 1
ATOM 1752 N N . PRO B 1 79 ? 15.68 28.125 0.128 1 86.12 79 PRO B N 1
ATOM 1753 C CA . PRO B 1 79 ? 17.047 28.469 -0.252 1 86.12 79 PRO B CA 1
ATOM 1754 C C . PRO B 1 79 ? 18.062 27.406 0.141 1 86.12 79 PRO B C 1
ATOM 1756 O O . PRO B 1 79 ? 18.984 27.109 -0.625 1 86.12 79 PRO B O 1
ATOM 1759 N N . ASP B 1 80 ? 17.859 26.734 1.262 1 87.69 80 ASP B N 1
ATOM 1760 C CA . ASP B 1 80 ? 18.891 25.859 1.792 1 87.69 80 ASP B CA 1
ATOM 1761 C C . ASP B 1 80 ? 18.453 24.391 1.722 1 87.69 80 ASP B C 1
ATOM 1763 O O . ASP B 1 80 ? 19.234 23.484 1.978 1 87.69 80 ASP B O 1
ATOM 1767 N N . PHE B 1 81 ? 17.172 24.203 1.454 1 87.19 81 PHE B N 1
ATOM 1768 C CA . PHE B 1 81 ? 16.703 22.812 1.406 1 87.19 81 PHE B CA 1
ATOM 1769 C C . PHE B 1 81 ? 15.422 22.703 0.592 1 87.19 81 PHE B C 1
ATOM 1771 O O . PHE B 1 81 ? 14.812 23.719 0.245 1 87.19 81 PHE B O 1
ATOM 1778 N N . LYS B 1 82 ? 15.156 21.469 0.166 1 93 82 LYS B N 1
ATOM 1779 C CA . LYS B 1 82 ? 13.93 21.141 -0.561 1 93 82 LYS B CA 1
ATOM 1780 C C . LYS B 1 82 ? 13.07 20.156 0.216 1 93 82 LYS B C 1
ATOM 1782 O O . LYS B 1 82 ? 13.602 19.297 0.926 1 93 82 LYS B O 1
ATOM 1787 N N . VAL B 1 83 ? 11.789 20.359 0.141 1 92.19 83 VAL B N 1
ATOM 1788 C CA . VAL B 1 83 ? 10.844 19.406 0.718 1 92.19 83 VAL B CA 1
ATOM 1789 C C . VAL B 1 83 ? 9.945 18.844 -0.377 1 92.19 83 VAL B C 1
ATOM 1791 O O . VAL B 1 83 ? 9.375 19.594 -1.173 1 92.19 83 VAL B O 1
ATOM 1794 N N . SER B 1 84 ? 9.914 17.516 -0.474 1 95.06 84 SER B N 1
ATOM 1795 C CA . SER B 1 84 ? 9.016 16.844 -1.401 1 95.06 84 SER B CA 1
ATOM 1796 C C . SER B 1 84 ? 7.934 16.062 -0.655 1 95.06 84 SER B C 1
ATOM 1798 O O . SER B 1 84 ? 8.242 15.227 0.189 1 95.06 84 SER B O 1
ATOM 1800 N N . ILE B 1 85 ? 6.699 16.391 -0.956 1 94.81 85 ILE B N 1
ATOM 1801 C CA . ILE B 1 85 ? 5.562 15.719 -0.345 1 94.81 85 ILE B CA 1
ATOM 1802 C C . ILE B 1 85 ? 4.875 14.828 -1.379 1 94.81 85 ILE B C 1
ATOM 1804 O O . ILE B 1 85 ? 4.473 15.305 -2.443 1 94.81 85 ILE B O 1
ATOM 1808 N N . THR B 1 86 ? 4.844 13.617 -1.125 1 96.69 86 THR B N 1
ATOM 1809 C CA . THR B 1 86 ? 4.184 12.656 -1.996 1 96.69 86 THR B CA 1
ATOM 1810 C C . THR B 1 86 ? 2.936 12.086 -1.326 1 96.69 86 THR B C 1
ATOM 1812 O O . THR B 1 86 ? 2.99 11.633 -0.182 1 96.69 86 THR B O 1
ATOM 1815 N N . ALA B 1 87 ? 1.83 12.172 -2.043 1 97.38 87 ALA B N 1
ATOM 1816 C CA . ALA B 1 87 ? 0.562 11.672 -1.518 1 97.38 87 ALA B CA 1
ATOM 1817 C C . ALA B 1 87 ? 0.164 10.367 -2.197 1 97.38 87 ALA B C 1
ATOM 1819 O O . ALA B 1 87 ? 0.339 10.211 -3.408 1 97.38 87 ALA B O 1
ATOM 1820 N N . TYR B 1 88 ? -0.358 9.469 -1.408 1 98.06 88 TYR B N 1
ATOM 1821 C CA . TYR B 1 88 ? -0.848 8.18 -1.886 1 98.06 88 TYR B CA 1
ATOM 1822 C C . TYR B 1 88 ? -2.312 7.98 -1.515 1 98.06 88 TYR B C 1
ATOM 1824 O O . TYR B 1 88 ? -2.734 8.336 -0.413 1 98.06 88 TYR B O 1
ATOM 1832 N N . LEU B 1 89 ? -3.074 7.391 -2.477 1 97.25 89 LEU B N 1
ATOM 1833 C CA . LEU B 1 89 ? -4.398 6.898 -2.117 1 97.25 89 LEU B CA 1
ATOM 1834 C C . LEU B 1 89 ? -4.297 5.68 -1.203 1 97.25 89 LEU B C 1
ATOM 1836 O O . LEU B 1 89 ? -3.547 4.742 -1.491 1 97.25 89 LEU B O 1
ATOM 1840 N N . CYS B 1 90 ? -5.027 5.734 -0.057 1 98.62 90 CYS B N 1
ATOM 1841 C CA . CYS B 1 90 ? -4.891 4.668 0.928 1 98.62 90 CYS B CA 1
ATOM 1842 C C . CYS B 1 90 ? -6.254 4.18 1.396 1 98.62 90 CYS B C 1
ATOM 1844 O O . CYS B 1 90 ? -7.262 4.867 1.221 1 98.62 90 CYS B O 1
ATOM 1846 N N . LYS B 1 91 ? -6.234 3.01 1.936 1 98.56 91 LYS B N 1
ATOM 1847 C CA . LYS B 1 91 ? -7.328 2.455 2.729 1 98.56 91 LYS B CA 1
ATOM 1848 C C . LYS B 1 91 ? -6.883 2.174 4.16 1 98.56 91 LYS B C 1
ATOM 1850 O O . LYS B 1 91 ? -5.703 1.922 4.41 1 98.56 91 LYS B O 1
ATOM 1855 N N . GLY B 1 92 ? -7.852 2.289 5.039 1 97.94 92 GLY B N 1
ATOM 1856 C CA . GLY B 1 92 ? -7.551 2.014 6.438 1 97.94 92 GLY B CA 1
ATOM 1857 C C . GLY B 1 92 ? -7.844 0.582 6.84 1 97.94 92 GLY B C 1
ATOM 1858 O O . GLY B 1 92 ? -8.586 -0.122 6.148 1 97.94 92 GLY B O 1
ATOM 1859 N N . GLY B 1 93 ? -7.211 0.198 7.91 1 96.5 93 GLY B N 1
ATOM 1860 C CA . GLY B 1 93 ? -7.523 -1.097 8.492 1 96.5 93 GLY B CA 1
ATOM 1861 C C . GLY B 1 93 ? -8.961 -1.217 8.945 1 96.5 93 GLY B C 1
ATOM 1862 O O . GLY B 1 93 ? -9.703 -0.232 8.945 1 96.5 93 GLY B O 1
ATOM 1863 N N . ASP B 1 94 ? -9.328 -2.422 9.305 1 94.38 94 ASP B N 1
ATOM 1864 C CA . ASP B 1 94 ? -10.711 -2.697 9.688 1 94.38 94 ASP B CA 1
ATOM 1865 C C . ASP B 1 94 ? -10.977 -2.291 11.133 1 94.38 94 ASP B C 1
ATOM 1867 O O . ASP B 1 94 ? -12.133 -2.129 11.531 1 94.38 94 ASP B O 1
ATOM 1871 N N . GLU B 1 95 ? -9.922 -2.133 11.883 1 94.94 95 GLU B N 1
ATOM 1872 C CA . GLU B 1 95 ? -10.062 -1.742 13.281 1 94.94 95 GLU B CA 1
ATOM 1873 C C . GLU B 1 95 ? -10.133 -0.225 13.43 1 94.94 95 GLU B C 1
ATOM 1875 O O . GLU B 1 95 ? -9.82 0.51 12.492 1 94.94 95 GLU B O 1
ATOM 1880 N N . ASP B 1 96 ? -10.578 0.208 14.617 1 96 96 ASP B N 1
ATOM 1881 C CA . ASP B 1 96 ? -10.586 1.64 14.906 1 96 96 ASP B CA 1
ATOM 1882 C C . ASP B 1 96 ? -9.172 2.166 15.133 1 96 96 ASP B C 1
ATOM 1884 O O . ASP B 1 96 ? -8.266 1.405 15.492 1 96 96 ASP B O 1
ATOM 1888 N N . TYR B 1 97 ? -9.078 3.447 14.766 1 97.5 97 TYR B N 1
ATOM 1889 C CA . TYR B 1 97 ? -7.785 4.062 15.031 1 97.5 97 TYR B CA 1
ATOM 1890 C C . TYR B 1 97 ? -7.848 4.965 16.25 1 97.5 97 TYR B C 1
ATOM 1892 O O . TYR B 1 97 ? -8.938 5.289 16.75 1 97.5 97 TYR B O 1
ATOM 1900 N N . LYS B 1 98 ? -6.645 5.332 16.766 1 97.31 98 LYS B N 1
ATOM 1901 C CA . LYS B 1 98 ? -6.496 6.258 17.891 1 97.31 98 LYS B CA 1
ATOM 1902 C C . LYS B 1 98 ? -5.891 7.582 17.438 1 97.31 98 LYS B C 1
ATOM 1904 O O . LYS B 1 98 ? -5.172 7.629 16.438 1 97.31 98 LYS B O 1
ATOM 1909 N N . LEU B 1 99 ? -6.195 8.617 18.125 1 95.38 99 LEU B N 1
ATOM 1910 C CA . LEU B 1 99 ? -5.562 9.914 17.906 1 95.38 99 LEU B CA 1
ATOM 1911 C C . LEU B 1 99 ? -4.379 10.102 18.844 1 95.38 99 LEU B C 1
ATOM 1913 O O . LEU B 1 99 ? -4.484 10.812 19.844 1 95.38 99 LEU B O 1
ATOM 1917 N N . LEU B 1 100 ? -3.223 9.633 18.5 1 94.69 100 LEU B N 1
ATOM 1918 C CA . LEU B 1 100 ? -2.074 9.664 19.391 1 94.69 100 LEU B CA 1
ATOM 1919 C C . LEU B 1 100 ? -1.297 10.969 19.234 1 94.69 100 LEU B C 1
ATOM 1921 O O . LEU B 1 100 ? -0.644 11.422 20.188 1 94.69 100 LEU B O 1
ATOM 1925 N N . GLU B 1 101 ? -1.347 11.586 18 1 91.75 101 GLU B N 1
ATOM 1926 C CA . GLU B 1 101 ? -0.597 12.805 17.734 1 91.75 101 GLU B CA 1
ATOM 1927 C C . GLU B 1 101 ? -1.511 13.914 17.219 1 91.75 101 GLU B C 1
ATOM 1929 O O . GLU B 1 101 ? -1.052 15.016 16.922 1 91.75 101 GLU B O 1
ATOM 1934 N N . HIS B 1 102 ? -2.729 13.594 17.047 1 93.81 102 HIS B N 1
ATOM 1935 C CA . HIS B 1 102 ? -3.721 14.539 16.547 1 93.81 102 HIS B CA 1
ATOM 1936 C C . HIS B 1 102 ? -4.809 14.797 17.594 1 93.81 102 HIS B C 1
ATOM 1938 O O . HIS B 1 102 ? -4.984 14 18.516 1 93.81 102 HIS B O 1
ATOM 1944 N N . ILE B 1 103 ? -5.516 15.938 17.422 1 93.94 103 ILE B N 1
ATOM 1945 C CA . ILE B 1 103 ? -6.477 16.297 18.453 1 93.94 103 ILE B CA 1
ATOM 1946 C C . ILE B 1 103 ? -7.898 16.109 17.938 1 93.94 103 ILE B C 1
ATOM 1948 O O . ILE B 1 103 ? -8.859 16.125 18.703 1 93.94 103 ILE B O 1
ATOM 1952 N N . ASP B 1 104 ? -8.07 15.977 16.688 1 94.94 104 ASP B N 1
ATOM 1953 C CA . ASP B 1 104 ? -9.375 15.781 16.062 1 94.94 104 ASP B CA 1
ATOM 1954 C C . ASP B 1 104 ? -9.234 15.117 14.695 1 94.94 104 ASP B C 1
ATOM 1956 O O . ASP B 1 104 ? -8.133 15.055 14.148 1 94.94 104 ASP B O 1
ATOM 1960 N N . ASP B 1 105 ? -10.305 14.523 14.25 1 96.75 105 ASP B N 1
ATOM 1961 C CA . ASP B 1 105 ? -10.359 13.922 12.914 1 96.75 105 ASP B CA 1
ATOM 1962 C C . ASP B 1 105 ? -11.727 14.148 12.273 1 96.75 105 ASP B C 1
ATOM 1964 O O . ASP B 1 105 ? -12.727 14.328 12.977 1 96.75 105 ASP B O 1
ATOM 1968 N N . LYS B 1 106 ? -11.734 14.188 10.938 1 97.5 106 LYS B N 1
ATOM 1969 C CA . LYS B 1 106 ? -12.969 14.281 10.156 1 97.5 106 LYS B CA 1
ATOM 1970 C C . LYS B 1 106 ? -12.891 13.414 8.906 1 97.5 106 LYS B C 1
ATOM 1972 O O . LYS B 1 106 ? -11.82 13.266 8.312 1 97.5 106 LYS B O 1
ATOM 1977 N N . TRP B 1 107 ? -13.984 12.883 8.586 1 98.12 107 TRP B N 1
ATOM 1978 C CA . TRP B 1 107 ? -14.188 12.273 7.277 1 98.12 107 TRP B CA 1
ATOM 1979 C C . TRP B 1 107 ? -15.047 13.172 6.387 1 98.12 107 TRP B C 1
ATOM 1981 O O . TRP B 1 107 ? -16.219 13.406 6.676 1 98.12 107 TRP B O 1
ATOM 1991 N N . LEU B 1 108 ? -14.445 13.656 5.297 1 97.62 108 LEU B N 1
ATOM 1992 C CA . LEU B 1 108 ? -15.148 14.625 4.465 1 97.62 108 LEU B CA 1
ATOM 1993 C C . LEU B 1 108 ? -15.156 14.18 3.006 1 97.62 108 LEU B C 1
ATOM 1995 O O . LEU B 1 108 ? -14.18 13.602 2.523 1 97.62 108 LEU B O 1
ATOM 1999 N N . PRO B 1 109 ? -16.312 14.5 2.336 1 96.25 109 PRO B N 1
ATOM 2000 C CA . PRO B 1 109 ? -16.281 14.297 0.886 1 96.25 109 PRO B CA 1
ATOM 2001 C C . PRO B 1 109 ? -15.336 15.266 0.18 1 96.25 109 PRO B C 1
ATOM 2003 O O . PRO B 1 109 ? -14.93 16.266 0.765 1 96.25 109 PRO B O 1
ATOM 2006 N N . LEU B 1 110 ? -15.07 14.844 -1.009 1 91.88 110 LEU B N 1
ATOM 2007 C CA . LEU B 1 110 ? -14.078 15.562 -1.8 1 91.88 110 LEU B CA 1
ATOM 2008 C C . LEU B 1 110 ? -14.414 17.047 -1.874 1 91.88 110 LEU B C 1
ATOM 2010 O O . LEU B 1 110 ? -13.531 17.891 -1.731 1 91.88 110 LEU B O 1
ATOM 2014 N N . ASP B 1 111 ? -15.602 17.391 -2.053 1 91.06 111 ASP B N 1
ATOM 2015 C CA . ASP B 1 111 ? -16.031 18.766 -2.301 1 91.06 111 ASP B CA 1
ATOM 2016 C C . ASP B 1 111 ? -16.016 19.594 -1.012 1 91.06 111 ASP B C 1
ATOM 2018 O O . ASP B 1 111 ? -16.156 20.812 -1.046 1 91.06 111 ASP B O 1
ATOM 2022 N N . GLN B 1 112 ? -15.773 18.984 0.126 1 95 112 GLN B N 1
ATOM 2023 C CA . GLN B 1 112 ? -15.758 19.703 1.401 1 95 112 GLN B CA 1
ATOM 2024 C C . GLN B 1 112 ? -14.344 19.797 1.963 1 95 112 GLN B C 1
ATOM 2026 O O . GLN B 1 112 ? -14.125 20.438 2.994 1 95 112 GLN B O 1
ATOM 2031 N N . LEU B 1 113 ? -13.414 19.25 1.285 1 95.12 113 LEU B N 1
ATOM 2032 C CA . LEU B 1 113 ? -12.047 19.25 1.789 1 95.12 113 LEU B CA 1
ATOM 2033 C C . LEU B 1 113 ? -11.516 20.672 1.918 1 95.12 113 LEU B C 1
ATOM 2035 O O . LEU B 1 113 ? -10.82 21 2.885 1 95.12 113 LEU B O 1
ATOM 2039 N N . LYS B 1 114 ? -11.836 21.516 1.021 1 92.44 114 LYS B N 1
ATOM 2040 C CA . LYS B 1 114 ? -11.297 22.875 0.97 1 92.44 114 LYS B CA 1
ATOM 2041 C C . LYS B 1 114 ? -11.836 23.734 2.113 1 92.44 114 LYS B C 1
ATOM 2043 O O . LYS B 1 114 ? -11.312 24.812 2.389 1 92.44 114 LYS B O 1
ATOM 2048 N N . SER B 1 115 ? -12.828 23.219 2.812 1 93.12 115 SER B N 1
ATOM 2049 C CA . SER B 1 115 ? -13.492 24 3.857 1 93.12 115 SER B CA 1
ATOM 2050 C C . SER B 1 115 ? -12.648 24.047 5.125 1 93.12 115 SER B C 1
ATOM 2052 O O . SER B 1 115 ? -12.898 24.859 6.016 1 93.12 115 SER B O 1
ATOM 2054 N N . LEU B 1 116 ? -11.641 23.172 5.227 1 93.56 116 LEU B N 1
ATOM 2055 C CA . LEU B 1 116 ? -10.828 23.109 6.434 1 93.56 116 LEU B CA 1
ATOM 2056 C C . LEU B 1 116 ? -9.609 24.016 6.316 1 93.56 116 LEU B C 1
ATOM 2058 O O . LEU B 1 116 ? -9.219 24.391 5.207 1 93.56 116 LEU B O 1
ATOM 2062 N N . ASN B 1 117 ? -9.055 24.422 7.5 1 92.81 117 ASN B N 1
ATOM 2063 C CA . ASN B 1 117 ? -7.805 25.172 7.547 1 92.81 117 ASN B CA 1
ATOM 2064 C C . ASN B 1 117 ? -6.594 24.25 7.426 1 92.81 117 ASN B C 1
ATOM 2066 O O . ASN B 1 117 ? -5.953 23.922 8.422 1 92.81 117 ASN B O 1
ATOM 2070 N N . TRP B 1 118 ? -6.168 23.922 6.164 1 93.5 118 TRP B N 1
ATOM 2071 C CA . TRP B 1 118 ? -5.141 22.938 5.867 1 93.5 118 TRP B CA 1
ATOM 2072 C C . TRP B 1 118 ? -3.744 23.531 6.031 1 93.5 118 TRP B C 1
ATOM 2074 O O . TRP B 1 118 ? -3.543 24.734 5.805 1 93.5 118 TRP B O 1
ATOM 2084 N N . ALA B 1 119 ? -2.838 22.688 6.461 1 89.5 119 ALA B N 1
ATOM 2085 C CA . ALA B 1 119 ? -1.437 23.062 6.281 1 89.5 119 ALA B CA 1
ATOM 2086 C C . ALA B 1 119 ? -1.126 23.344 4.812 1 89.5 119 ALA B C 1
ATOM 2088 O O . ALA B 1 119 ? -1.729 22.734 3.92 1 89.5 119 ALA B O 1
ATOM 2089 N N . GLU B 1 120 ? -0.21 24.203 4.586 1 85.75 120 GLU B N 1
ATOM 2090 C CA . GLU B 1 120 ? 0.06 24.703 3.242 1 85.75 120 GLU B CA 1
ATOM 2091 C C . GLU B 1 120 ? 0.363 23.562 2.271 1 85.75 120 GLU B C 1
ATOM 2093 O O . GLU B 1 120 ? -0.183 23.531 1.168 1 85.75 120 GLU B O 1
ATOM 2098 N N . ALA B 1 121 ? 1.215 22.656 2.629 1 83.94 121 ALA B N 1
ATOM 2099 C CA . ALA B 1 121 ? 1.59 21.547 1.755 1 83.94 121 ALA B CA 1
ATOM 2100 C C . ALA B 1 121 ? 0.375 20.688 1.4 1 83.94 121 ALA B C 1
ATOM 2102 O O . ALA B 1 121 ? 0.218 20.281 0.251 1 83.94 121 ALA B O 1
ATOM 2103 N N . ASP B 1 122 ? -0.457 20.469 2.309 1 91.25 122 ASP B N 1
ATOM 2104 C CA . ASP B 1 122 ? -1.651 19.656 2.094 1 91.25 122 ASP B CA 1
ATOM 2105 C C . ASP B 1 122 ? -2.668 20.391 1.225 1 91.25 122 ASP B C 1
ATOM 2107 O O . ASP B 1 122 ? -3.352 19.781 0.404 1 91.25 122 ASP B O 1
ATOM 2111 N N . ARG B 1 123 ? -2.73 21.641 1.419 1 91.06 123 ARG B N 1
ATOM 2112 C CA . ARG B 1 123 ? -3.629 22.438 0.597 1 91.06 123 ARG B CA 1
ATOM 2113 C C . ARG B 1 123 ? -3.273 22.312 -0.881 1 91.06 123 ARG B C 1
ATOM 2115 O O . ARG B 1 123 ? -4.156 22.156 -1.726 1 91.06 123 ARG B O 1
ATOM 2122 N N . VAL B 1 124 ? -2.049 22.438 -1.181 1 89.5 124 VAL B N 1
ATOM 2123 C CA . VAL B 1 124 ? -1.573 22.344 -2.557 1 89.5 124 VAL B CA 1
ATOM 2124 C C . VAL B 1 124 ? -1.92 20.969 -3.123 1 89.5 124 VAL B C 1
ATOM 2126 O O . VAL B 1 124 ? -2.373 20.859 -4.266 1 89.5 124 VAL B O 1
ATOM 2129 N N . LEU B 1 125 ? -1.728 19.938 -2.334 1 90.62 125 LEU B N 1
ATOM 2130 C CA . LEU B 1 125 ? -2.059 18.578 -2.752 1 90.62 125 LEU B CA 1
ATOM 2131 C C . LEU B 1 125 ? -3.545 18.453 -3.064 1 90.62 125 LEU B C 1
ATOM 2133 O O . LEU B 1 125 ? -3.924 17.828 -4.062 1 90.62 125 LEU B O 1
ATOM 2137 N N . ILE B 1 126 ? -4.348 19.031 -2.211 1 91.25 126 ILE B N 1
ATOM 2138 C CA . ILE B 1 126 ? -5.793 18.969 -2.371 1 91.25 126 ILE B CA 1
ATOM 2139 C C . ILE B 1 126 ? -6.199 19.656 -3.672 1 91.25 126 ILE B C 1
ATOM 2141 O O . ILE B 1 126 ? -7.027 19.141 -4.426 1 91.25 126 ILE B O 1
ATOM 2145 N N . GLU B 1 127 ? -5.633 20.75 -3.93 1 88.88 127 GLU B N 1
ATOM 2146 C CA . GLU B 1 127 ? -5.945 21.5 -5.145 1 88.88 127 GLU B CA 1
ATOM 2147 C C . GLU B 1 127 ? -5.582 20.688 -6.395 1 88.88 127 GLU B C 1
ATOM 2149 O O . GLU B 1 127 ? -6.328 20.688 -7.375 1 88.88 127 GLU B O 1
ATOM 2154 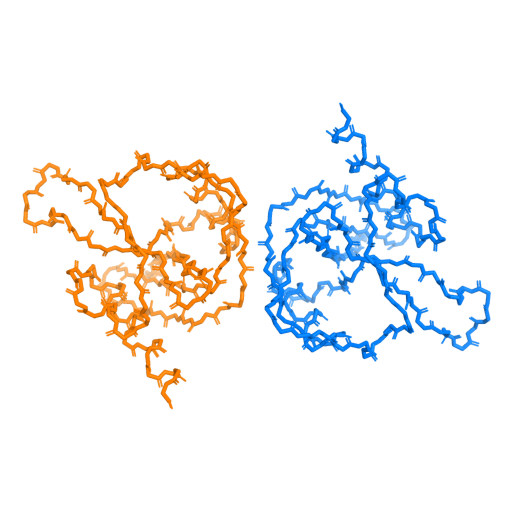N N . ARG B 1 128 ? -4.547 20.062 -6.309 1 84.06 128 ARG B N 1
ATOM 2155 C CA . ARG B 1 128 ? -4.113 19.234 -7.434 1 84.06 128 ARG B CA 1
ATOM 2156 C C . ARG B 1 128 ? -5.016 18.016 -7.605 1 84.06 128 ARG B C 1
ATOM 2158 O O . ARG B 1 128 ? -5.371 17.656 -8.727 1 84.06 128 ARG B O 1
ATOM 2165 N N . PHE B 1 129 ? -5.277 17.391 -6.48 1 80.94 129 PHE B N 1
ATOM 2166 C CA . PHE B 1 129 ? -6.133 16.219 -6.461 1 80.94 129 PHE B CA 1
ATOM 2167 C C . PHE B 1 129 ? -7.516 16.547 -7.016 1 80.94 129 PHE B C 1
ATOM 2169 O O . PHE B 1 129 ? -8.086 15.75 -7.773 1 80.94 129 PHE B O 1
ATOM 2176 N N . LEU B 1 130 ? -8 17.641 -6.617 1 79.56 130 LEU B N 1
ATOM 2177 C CA . LEU B 1 130 ? -9.32 18.078 -7.059 1 79.56 130 LEU B CA 1
ATOM 2178 C C . LEU B 1 130 ? -9.305 18.438 -8.539 1 79.56 130 LEU B C 1
ATOM 2180 O O . LEU B 1 130 ? -10.297 18.234 -9.242 1 79.56 130 LEU B O 1
ATOM 2184 N N . SER B 1 131 ? -8.195 18.859 -8.961 1 77.88 131 SER B N 1
ATOM 2185 C CA . SER B 1 131 ? -8.094 19.234 -10.367 1 77.88 131 SER B CA 1
ATOM 2186 C C . SER B 1 131 ? -8.031 18 -11.266 1 77.88 131 SER B C 1
ATOM 2188 O O . SER B 1 131 ? -8.5 18.031 -12.406 1 77.88 131 SER B O 1
ATOM 2190 N N . GLU B 1 132 ? -7.453 16.953 -10.773 1 68.69 132 GLU B N 1
ATOM 2191 C CA . GLU B 1 132 ? -7.34 15.727 -11.547 1 68.69 132 GLU B CA 1
ATOM 2192 C C . GLU B 1 132 ? -8.672 14.977 -11.594 1 68.69 132 GLU B C 1
ATOM 2194 O O . GLU B 1 132 ? -8.938 14.234 -12.539 1 68.69 132 GLU B O 1
ATOM 2199 N N . LYS B 1 133 ? -9.383 15.016 -10.531 1 65.25 133 LYS B N 1
ATOM 2200 C CA . LYS B 1 133 ? -10.664 14.312 -10.492 1 65.25 133 LYS B CA 1
ATOM 2201 C C . LYS B 1 133 ? -11.742 15.109 -11.219 1 65.25 133 LYS B C 1
ATOM 2203 O O . LYS B 1 133 ? -12.805 14.57 -11.539 1 65.25 133 LYS B O 1
ATOM 2208 N N . GLU B 1 134 ? -11.625 16.375 -11.484 1 49.66 134 GLU B N 1
ATOM 2209 C CA . GLU B 1 134 ? -12.523 17.094 -12.383 1 49.66 134 GLU B CA 1
ATOM 2210 C C . GLU B 1 134 ? -12.266 16.719 -13.836 1 49.66 134 GLU B C 1
ATOM 2212 O O . GLU B 1 134 ? -13.203 16.516 -14.609 1 49.66 134 GLU B O 1
#

Sequence (268 aa):
MKTEVTRVVAAVVQRGKRYLCMQRGRSQYSYLSEHWEFPGGKVEEGESDHEALVREIKEEMDWDVFVGRKIGEVTHDYPDFKVSITAYLCKGGDEDYKLLEHIDDKWLPLDQLKSLNWAEADRVLIERFLSEKEMKTEVTRVVAAVVQRGKRYLCMQRGRSQYSYLSEHWEFPGGKVEEGESDHEALVREIKEEMDWDVFVGRKIGEVTHDYPDFKVSITAYLCKGGDEDYKLLEHIDDKWLPLDQLKSLNWAEADRVLIERFLSEKE

InterPro domains:
  IPR000086 NUDIX hydrolase domain [PS51462] (4-130)
  IPR015797 NUDIX hydrolase-like domain superfamily [SSF55811] (4-130)
  IPR020476 NUDIX hydrolase [PR00502] (36-50)
  IPR020476 NUDIX hydrolase [PR00502] (50-65)
  IPR029119 Adenine DNA glycosylase, C-terminal [PF14815] (9-127)
  IPR047127 Mutator MutT-like [PTHR47707] (6-132)

Secondary structure (DSSP, 8-state):
---EEEEEEEEEEEETTEEEEEEE---SSGGGTT-EE-SEEEPPTT--HHHHHHHHHHHHHS--EEEEEEEEEEEEE-SSEEEEEEEEEEEE-SS----SSEEEEEEEEGGGGGGS-B-HHHHHHHHHHHHHH-/---EEEEEEEEEEEETTEEEEEEE---SSGGGTT-EE-SEEEPPTT--HHHHHHHHHHHHHS--EEEEEEEEEEEEE-SSEEEEEEEEEEEE-SSPP--SSEEEEEEEEGGGGGGS-B-HHHHHHHHHHHHHH-

Foldseek 3Di:
DPAAEWEWEFEFADDPQWTKKFWAADDPDHPVHTAIAGFTTTADPPGDSVRRRQVRCCVQWVWGKAWADWQDKDWDDDPRHIYIYTYTYIHTDPDGIHGRRTDDMDIGGLVCPCVGRHDPVRNVVSVSNVVVVD/DPAAEWEWEFEFADDPQWTKKFWADDDPPHPNHTAIGGFTTTADPPGDSVRRRQVRCCVQWVWGKAWADWQDKDWDDDPRHIYIYTYTYIHTDPDGIHGRGTDDMDIGGLVCPCVGRHDPVRNVVSVSNVVVVD

Solvent-accessible surface area (backbone atoms only — not comparable to full-atom values): 14523 Å² total; per-residue (Å²): 124,85,66,53,67,47,46,31,38,30,41,46,30,44,58,91,74,24,32,51,38,32,20,38,45,72,50,98,56,72,86,75,37,59,30,28,36,53,53,46,44,70,48,54,90,97,48,49,69,65,57,30,44,44,50,36,35,32,70,39,20,66,29,56,45,18,48,34,56,78,66,46,75,48,77,47,83,48,99,76,35,31,39,34,40,37,32,25,38,22,35,65,44,94,64,79,67,46,68,72,61,35,72,48,74,45,74,37,38,76,91,51,55,78,77,54,62,48,37,69,73,49,44,56,50,49,53,50,47,54,59,70,73,102,125,86,67,52,67,48,46,30,39,30,41,47,30,45,60,90,74,24,32,51,37,31,20,39,44,72,48,97,56,70,85,74,36,58,29,30,37,53,54,45,43,70,46,54,91,97,50,50,70,65,56,30,44,45,50,34,35,32,69,37,20,66,29,55,46,18,47,33,57,78,67,46,75,48,75,47,82,47,100,77,34,32,39,36,39,36,32,26,38,23,35,66,45,93,64,79,67,47,68,72,60,35,72,47,74,45,74,36,39,76,91,51,55,79,77,54,62,50,38,69,74,47,44,54,50,49,56,50,46,55,58,70,74,103

pLDDT: mean 90.12, std 12.84, range [43.88, 98.88]

Nearest PDB structures (foldseek):
  3gwy-assembly1_B  TM=8.997E-01  e=4.703E-16  Bacteroides fragilis NCTC 9343
  3gwy-assembly1_A  TM=9.272E-01  e=3.387E-13  Bacteroides fragilis NCTC 9343
  3ees-assembly1_B  TM=9.121E-01  e=6.110E-12  Bdellovibrio bacteriovorus
  2rrk-assembly1_A  TM=8.858E-01  e=9.619E-12  Escherichia coli K-12
  3ffu-assembly1_B  TM=8.900E-01  e=6.617E-11  Bdellovibrio bacteriovorus

Radius of gyration: 20.54 Å; Cα contacts (8 Å, |Δi|>4): 570; chains: 2; bounding box: 47×61×45 Å